Protein AF-A0A9C8WE68-F1 (afdb_monomer)

Secondary structure (DSSP, 8-state):
--HHHHHHHHHHHHHHHHHHHHHHHHHHTTSHHHHHHHHHHHTTSTTHHHHHHHHHHHHHHHHHHHHHHTT--HHHHHHHHHHT---HHHHHHHHHHHHHHHTT--HHHHHHTTS-S-HHHHHHHHHHHHHT-HHHHHHHHHHHHHHHHHHHHHHHHHTHHHHHHHHHHHHHHHHHHHHHHHHHHHHHHT-

Solvent-accessible surface area (backbone atoms only — not comparable to full-atom values): 9839 Å² total; per-residue (Å²): 138,55,74,66,57,52,48,72,71,40,42,65,54,50,53,50,50,50,52,49,50,50,49,49,52,57,56,46,49,70,39,73,67,54,34,45,52,50,47,52,50,44,57,71,38,86,67,55,12,58,47,54,35,27,53,36,46,18,51,26,26,41,49,30,16,55,32,43,68,70,67,41,56,67,63,58,24,39,56,57,22,25,71,72,30,80,47,55,63,60,22,51,36,36,52,51,19,34,54,40,35,76,74,68,45,56,67,34,63,35,44,54,74,63,70,60,63,56,69,68,46,40,51,29,40,41,52,7,61,77,69,74,41,41,38,66,24,20,44,51,30,14,55,50,25,48,53,52,38,51,52,51,51,51,52,56,57,57,55,47,55,63,49,52,54,52,50,51,51,52,52,52,50,52,52,52,49,66,58,48,53,62,53,56,56,53,60,62,72,74,111

Structure (mmCIF, N/CA/C/O backbone):
data_AF-A0A9C8WE68-F1
#
_entry.id   AF-A0A9C8WE68-F1
#
loop_
_atom_site.group_PDB
_atom_site.id
_atom_site.type_symbol
_atom_site.label_atom_id
_atom_site.label_alt_id
_atom_site.label_comp_id
_atom_site.label_asym_id
_atom_site.label_entity_id
_atom_site.label_seq_id
_atom_site.pdbx_PDB_ins_code
_atom_site.Cartn_x
_atom_site.Cartn_y
_atom_site.Cartn_z
_atom_site.occupancy
_atom_site.B_iso_or_equiv
_atom_site.auth_seq_id
_atom_site.auth_comp_id
_atom_site.auth_asym_id
_atom_site.auth_atom_id
_atom_site.pdbx_PDB_model_num
ATOM 1 N N . ILE A 1 1 ? 17.482 -8.068 -45.730 1.00 49.47 1 ILE A N 1
ATOM 2 C CA . ILE A 1 1 ? 16.265 -7.322 -45.329 1.00 49.47 1 ILE A CA 1
ATOM 3 C C . ILE A 1 1 ? 16.535 -6.810 -43.926 1.00 49.47 1 ILE A C 1
ATOM 5 O O . ILE A 1 1 ? 16.599 -7.607 -42.998 1.00 49.47 1 ILE A O 1
ATOM 9 N N . GLY A 1 2 ? 16.933 -5.544 -43.822 1.00 59.59 2 GLY A N 1
ATOM 10 C CA . GLY A 1 2 ? 17.567 -5.007 -42.618 1.00 59.59 2 GLY A CA 1
ATOM 11 C C . GLY A 1 2 ? 16.555 -4.434 -41.631 1.00 59.59 2 GLY A C 1
ATOM 12 O O . GLY A 1 2 ? 15.450 -4.055 -42.006 1.00 59.59 2 GLY A O 1
ATOM 13 N N . LEU A 1 3 ? 16.969 -4.281 -40.371 1.00 57.56 3 LEU A N 1
ATOM 14 C CA . LEU A 1 3 ? 16.205 -3.575 -39.332 1.00 57.56 3 LEU A CA 1
ATOM 15 C C . LEU A 1 3 ? 15.768 -2.157 -39.776 1.00 57.56 3 LEU A C 1
ATOM 17 O O . LEU A 1 3 ? 14.753 -1.648 -39.309 1.00 57.56 3 LEU A O 1
ATOM 21 N N . SER A 1 4 ? 16.518 -1.536 -40.700 1.00 59.22 4 SER A N 1
ATOM 22 C CA . SER A 1 4 ? 16.199 -0.229 -41.298 1.00 59.22 4 SER A CA 1
ATOM 23 C C . SER A 1 4 ? 14.885 -0.213 -42.079 1.00 59.22 4 SER A C 1
ATOM 25 O O . SER A 1 4 ? 14.154 0.771 -41.979 1.00 59.22 4 SER A O 1
ATOM 27 N N . ASP A 1 5 ? 14.557 -1.286 -42.803 1.00 63.97 5 ASP A N 1
ATOM 28 C CA . ASP A 1 5 ? 13.316 -1.358 -43.584 1.00 63.97 5 ASP A CA 1
ATOM 29 C C . ASP A 1 5 ? 12.117 -1.539 -42.644 1.00 63.97 5 ASP A C 1
ATOM 31 O O . ASP A 1 5 ? 11.110 -0.847 -42.763 1.00 63.97 5 ASP A O 1
ATOM 35 N N . VAL A 1 6 ? 12.279 -2.360 -41.597 1.00 62.09 6 VAL A N 1
ATOM 36 C CA . VAL A 1 6 ? 11.253 -2.577 -40.562 1.00 62.09 6 VAL A CA 1
ATOM 37 C C . VAL A 1 6 ? 10.946 -1.289 -39.789 1.00 62.09 6 VAL A C 1
ATOM 39 O O . VAL A 1 6 ? 9.785 -0.985 -39.532 1.00 62.09 6 VAL A O 1
ATOM 42 N N . ILE A 1 7 ? 11.961 -0.494 -39.438 1.00 66.44 7 ILE A N 1
ATOM 43 C CA . ILE A 1 7 ? 11.763 0.765 -38.701 1.00 66.44 7 ILE A CA 1
ATOM 44 C C . ILE A 1 7 ? 11.153 1.852 -39.598 1.00 66.44 7 ILE A C 1
ATOM 46 O O . ILE A 1 7 ? 10.273 2.582 -39.140 1.00 66.44 7 ILE A O 1
ATOM 50 N N . ARG A 1 8 ? 11.568 1.959 -40.870 1.00 67.44 8 ARG A N 1
ATOM 51 C CA . ARG A 1 8 ? 10.987 2.935 -41.810 1.00 67.44 8 ARG A CA 1
ATOM 52 C C . ARG A 1 8 ? 9.548 2.605 -42.200 1.00 67.44 8 ARG A C 1
ATOM 54 O O . ARG A 1 8 ? 8.755 3.529 -42.343 1.00 67.44 8 ARG A O 1
ATOM 61 N N . GLU A 1 9 ? 9.213 1.327 -42.355 1.00 67.12 9 GLU A N 1
ATOM 62 C CA . GLU A 1 9 ? 7.909 0.894 -42.869 1.00 67.12 9 GLU A CA 1
ATOM 63 C C . GLU A 1 9 ? 6.899 0.580 -41.748 1.00 67.12 9 GLU A C 1
ATOM 65 O O . GLU A 1 9 ? 5.727 0.939 -41.851 1.00 67.12 9 GLU A O 1
ATOM 70 N N . TYR A 1 10 ? 7.345 0.014 -40.618 1.00 75.44 10 TYR A N 1
ATOM 71 C CA . TYR A 1 10 ? 6.478 -0.369 -39.491 1.00 75.44 10 TYR A CA 1
ATOM 72 C C . TYR A 1 10 ? 6.621 0.521 -38.248 1.00 75.44 10 TYR A C 1
ATOM 74 O O . TYR A 1 10 ? 5.849 0.358 -37.303 1.00 75.44 10 TYR A O 1
ATOM 82 N N . GLY A 1 11 ? 7.543 1.491 -38.221 1.00 76.19 11 GLY A N 1
ATOM 83 C CA . GLY A 1 11 ? 7.727 2.386 -37.069 1.00 76.19 11 GLY A CA 1
ATOM 84 C C . GLY A 1 11 ? 6.473 3.203 -36.733 1.00 76.19 11 GLY A C 1
ATOM 85 O O . GLY A 1 11 ? 6.042 3.245 -35.580 1.00 76.19 11 GLY A O 1
ATOM 86 N N . LEU A 1 12 ? 5.824 3.779 -37.752 1.00 80.94 12 LEU A N 1
ATOM 87 C CA . LEU A 1 12 ? 4.538 4.471 -37.596 1.00 80.94 12 LEU A CA 1
ATOM 88 C C . LEU A 1 12 ? 3.423 3.514 -37.153 1.00 80.94 12 LEU A C 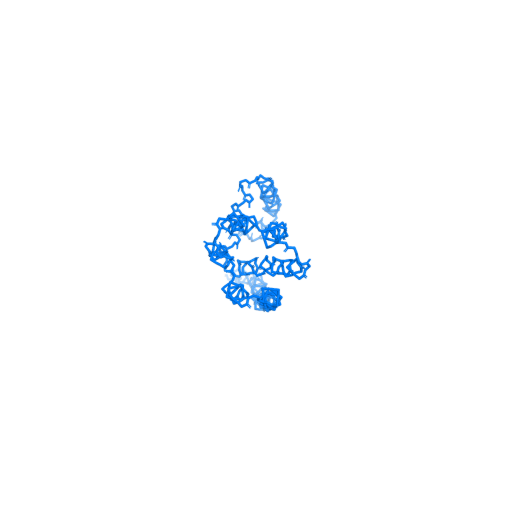1
ATOM 90 O O . LEU A 1 12 ? 2.631 3.864 -36.281 1.00 80.94 12 LEU A O 1
ATOM 94 N N . ILE A 1 13 ? 3.392 2.294 -37.697 1.00 84.44 13 ILE A N 1
ATOM 95 C CA . ILE A 1 13 ? 2.413 1.266 -37.323 1.00 84.44 13 ILE A CA 1
ATOM 96 C C . ILE A 1 13 ? 2.571 0.887 -35.848 1.00 84.44 13 ILE A C 1
ATOM 98 O O . ILE A 1 13 ? 1.571 0.785 -35.145 1.00 84.44 13 ILE A O 1
ATOM 102 N N . PHE A 1 14 ? 3.802 0.738 -35.352 1.00 84.81 14 PHE A N 1
ATOM 103 C CA . PHE A 1 14 ? 4.072 0.405 -33.954 1.00 84.81 14 PHE A CA 1
ATOM 104 C 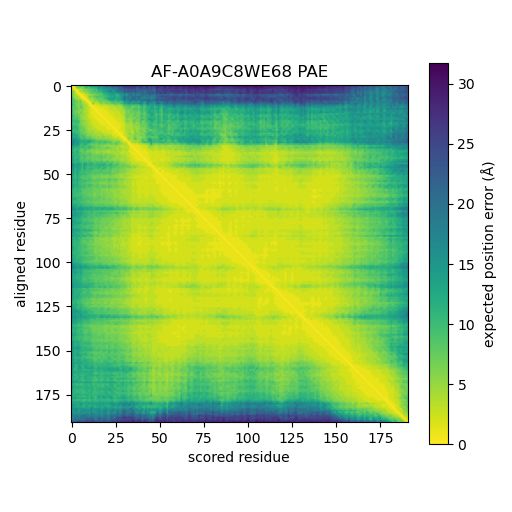C . PHE A 1 14 ? 3.628 1.522 -33.000 1.00 84.81 14 PHE A C 1
ATOM 106 O O . PHE A 1 14 ? 2.995 1.242 -31.984 1.00 84.81 14 PHE A O 1
ATOM 113 N N . ILE A 1 15 ? 3.887 2.789 -33.346 1.00 86.44 15 ILE A N 1
ATOM 114 C CA . ILE A 1 15 ? 3.417 3.946 -32.564 1.00 86.44 15 ILE A CA 1
ATOM 115 C C . ILE A 1 15 ? 1.886 4.003 -32.549 1.00 86.44 15 ILE A C 1
ATOM 117 O O . ILE A 1 15 ? 1.294 4.200 -31.488 1.00 86.44 15 ILE A O 1
ATOM 121 N N . VAL A 1 16 ? 1.232 3.793 -33.696 1.00 88.75 16 VAL A N 1
ATOM 122 C CA . VAL A 1 16 ? -0.236 3.773 -33.793 1.00 88.75 16 VAL A CA 1
ATOM 123 C C . VAL A 1 16 ? -0.822 2.605 -32.999 1.00 88.75 16 VAL A C 1
ATOM 125 O O . VAL A 1 16 ? -1.778 2.808 -32.256 1.00 88.75 16 VAL A O 1
ATOM 128 N N . LEU A 1 17 ? -0.234 1.408 -33.080 1.00 90.44 17 LEU A N 1
ATOM 129 C CA . LEU A 1 17 ? -0.636 0.245 -32.282 1.00 90.44 17 LEU A CA 1
ATOM 130 C C . LEU A 1 17 ? -0.473 0.499 -30.787 1.00 90.44 17 LEU A C 1
ATOM 132 O O . LEU A 1 17 ? -1.373 0.171 -30.020 1.00 90.44 17 LEU A O 1
ATOM 136 N N . LEU A 1 18 ? 0.639 1.105 -30.370 1.00 89.88 18 LEU A N 1
ATOM 137 C CA . LEU A 1 18 ? 0.883 1.453 -28.975 1.00 89.88 18 LEU A CA 1
ATOM 138 C C . LEU A 1 18 ? -0.136 2.487 -28.486 1.00 89.88 18 LEU A C 1
ATOM 140 O O . LEU A 1 18 ? -0.750 2.291 -27.440 1.00 89.88 18 LEU A O 1
ATOM 144 N N . ALA A 1 19 ? -0.371 3.551 -29.255 1.00 89.69 19 ALA A N 1
ATOM 145 C CA . ALA A 1 19 ? -1.368 4.567 -28.933 1.00 89.69 19 ALA A CA 1
ATOM 146 C C . ALA A 1 19 ? -2.783 3.969 -28.865 1.00 89.69 19 ALA A C 1
ATOM 148 O O . ALA A 1 19 ? -3.538 4.266 -27.940 1.00 89.69 19 ALA A O 1
ATOM 149 N N . PHE A 1 20 ? -3.126 3.077 -29.796 1.00 92.94 20 PHE A N 1
ATOM 150 C CA . PHE A 1 20 ? -4.408 2.379 -29.823 1.00 92.94 20 PHE A CA 1
ATOM 151 C C . PHE A 1 20 ? -4.558 1.410 -28.645 1.00 92.94 20 PHE A C 1
ATOM 153 O O . PHE A 1 20 ? -5.604 1.384 -28.000 1.00 92.94 20 PHE A O 1
A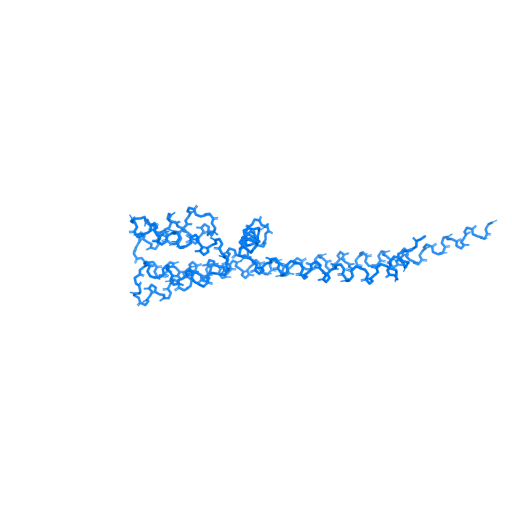TOM 160 N N . ALA A 1 21 ? -3.503 0.673 -28.293 1.00 88.94 21 ALA A N 1
ATOM 161 C CA . ALA A 1 21 ? -3.473 -0.191 -27.120 1.00 88.94 21 ALA A CA 1
ATOM 162 C C . ALA A 1 21 ? -3.643 0.620 -25.827 1.00 88.94 21 ALA A C 1
ATOM 164 O O . ALA A 1 21 ? -4.478 0.272 -24.995 1.00 88.94 21 ALA A O 1
ATOM 165 N N . VAL A 1 22 ? -2.930 1.742 -25.679 1.00 89.00 22 VAL A N 1
ATOM 166 C CA . VAL A 1 22 ? -3.086 2.662 -24.540 1.00 89.00 22 VAL A CA 1
ATOM 167 C C . VAL A 1 22 ? -4.505 3.228 -24.493 1.00 89.00 22 VAL A C 1
ATOM 169 O O . VAL A 1 22 ? -5.119 3.257 -23.425 1.00 89.00 22 VAL A O 1
ATOM 172 N N . PHE A 1 23 ? -5.075 3.626 -25.630 1.00 91.62 23 PHE A N 1
ATOM 173 C CA . PHE A 1 23 ? -6.452 4.110 -25.706 1.00 91.62 23 PHE A CA 1
ATOM 174 C C . PHE A 1 23 ? -7.464 3.032 -25.293 1.00 91.62 23 PHE A C 1
ATOM 176 O O . PHE A 1 23 ? -8.350 3.301 -24.484 1.00 91.62 23 PHE A O 1
ATOM 183 N N . ILE A 1 24 ? -7.313 1.794 -25.773 1.00 87.19 24 ILE A N 1
ATOM 184 C CA . ILE A 1 24 ? -8.166 0.667 -25.380 1.00 87.19 24 ILE A CA 1
ATOM 185 C C . ILE A 1 24 ? -8.033 0.388 -23.886 1.00 87.19 24 ILE A C 1
ATOM 187 O O . ILE A 1 24 ? -9.047 0.299 -23.201 1.00 87.19 24 ILE A O 1
ATOM 191 N N . VAL A 1 25 ? -6.811 0.286 -23.361 1.00 86.19 25 VAL A N 1
ATOM 192 C CA . VAL A 1 25 ? -6.567 0.009 -21.939 1.00 86.19 25 VAL A CA 1
ATOM 193 C C . VAL A 1 25 ? -7.179 1.109 -21.077 1.00 86.19 25 VAL A C 1
ATOM 195 O O . VAL A 1 25 ? -7.972 0.822 -20.185 1.00 86.19 25 VAL A O 1
ATOM 198 N N . THR A 1 26 ? -6.892 2.376 -21.374 1.00 84.62 26 THR A N 1
ATOM 199 C CA . THR A 1 26 ? -7.441 3.509 -20.614 1.00 84.62 26 THR A CA 1
ATOM 200 C C . THR A 1 26 ? -8.963 3.603 -20.732 1.00 84.62 26 THR A C 1
ATOM 202 O O . THR A 1 26 ? -9.629 3.899 -19.743 1.00 84.62 26 THR A O 1
ATOM 205 N N . SER A 1 27 ? -9.542 3.302 -21.896 1.00 85.19 27 SER A N 1
ATOM 206 C CA . SER A 1 27 ? -10.993 3.290 -22.108 1.00 85.19 27 SER A CA 1
ATOM 207 C C . SER A 1 27 ? -11.679 2.123 -21.383 1.00 85.19 27 SER A C 1
ATOM 209 O O . SER A 1 27 ? -12.713 2.308 -20.741 1.00 85.19 27 SER A O 1
ATOM 211 N N . LEU A 1 28 ? -11.079 0.930 -21.394 1.00 83.38 28 LEU A N 1
ATOM 212 C CA . LEU A 1 28 ? -11.579 -0.237 -20.664 1.00 83.38 28 LEU A CA 1
ATOM 213 C C . LEU A 1 28 ? -11.493 -0.038 -19.148 1.00 83.38 28 LEU A C 1
ATOM 215 O O . LEU A 1 28 ? -12.437 -0.392 -18.444 1.00 83.38 28 LEU A O 1
ATOM 219 N N . LEU A 1 29 ? -10.426 0.588 -18.644 1.00 83.88 29 LEU A N 1
ATOM 220 C CA . LEU A 1 29 ? -10.247 0.887 -17.218 1.00 83.88 29 LEU A CA 1
ATOM 221 C C . LEU A 1 29 ? -11.219 1.952 -16.678 1.00 83.88 29 LEU A C 1
ATOM 223 O O . LEU A 1 29 ? -11.358 2.079 -15.461 1.00 83.88 29 LEU A O 1
ATOM 227 N N . LYS A 1 30 ? -11.937 2.685 -17.543 1.00 84.19 30 LYS A N 1
ATOM 228 C CA . LYS A 1 30 ? -13.056 3.549 -17.118 1.00 84.19 30 LYS A CA 1
ATOM 229 C C . LYS A 1 30 ? -14.288 2.742 -16.700 1.00 84.19 30 LYS A C 1
ATOM 231 O O . LYS A 1 30 ? -15.104 3.241 -15.930 1.00 84.19 30 LYS A O 1
ATOM 236 N N . LYS A 1 31 ? -14.437 1.501 -17.181 1.00 86.19 31 LYS A N 1
ATOM 237 C CA . LYS A 1 31 ? -15.550 0.620 -16.805 1.00 86.19 31 LYS A CA 1
ATOM 238 C C . LYS A 1 31 ? -15.273 -0.024 -15.432 1.00 86.19 31 LYS A C 1
ATOM 240 O O . LYS A 1 31 ? -14.146 -0.458 -15.186 1.00 86.19 31 LYS A O 1
ATOM 245 N N . PRO A 1 32 ? -16.281 -0.153 -14.548 1.00 77.62 32 PRO A N 1
ATOM 246 C CA . PRO A 1 32 ? -16.079 -0.623 -13.172 1.00 77.62 32 PRO A CA 1
ATOM 247 C C . PRO A 1 32 ? -15.533 -2.060 -13.083 1.00 77.62 32 PRO A C 1
ATOM 249 O O . PRO A 1 32 ? -14.640 -2.321 -12.279 1.00 77.62 32 PRO A O 1
ATOM 252 N N . GLY A 1 33 ? -15.987 -2.974 -13.951 1.00 85.00 33 GLY A N 1
ATOM 253 C CA . GLY A 1 33 ? -15.534 -4.374 -13.962 1.00 85.00 33 GLY A CA 1
ATOM 254 C C . GLY A 1 33 ? -14.041 -4.549 -14.297 1.00 85.00 33 GLY A C 1
ATOM 255 O O . GLY A 1 33 ? -13.292 -5.061 -13.461 1.00 85.00 33 GLY A O 1
ATOM 256 N N . PRO A 1 34 ? -13.568 -4.098 -15.479 1.00 83.56 34 PRO A N 1
ATOM 257 C CA . PRO A 1 34 ? -12.154 -4.187 -15.856 1.00 83.56 34 PRO A CA 1
ATOM 258 C C . PRO A 1 34 ? -11.223 -3.477 -14.870 1.00 83.56 34 PRO A C 1
ATOM 260 O O . PRO A 1 34 ? -10.136 -3.973 -14.577 1.00 83.56 34 PRO A O 1
ATOM 263 N N . ARG A 1 35 ? -11.666 -2.351 -14.296 1.00 86.62 35 ARG A N 1
ATOM 264 C CA . ARG A 1 35 ? -10.909 -1.630 -13.271 1.00 86.62 35 ARG A CA 1
ATOM 265 C C . ARG A 1 35 ? -10.669 -2.487 -12.026 1.00 86.62 35 ARG A C 1
ATOM 267 O O . ARG A 1 35 ? -9.543 -2.549 -11.539 1.00 86.62 35 ARG A O 1
ATOM 274 N N . GLN A 1 36 ? -11.684 -3.191 -11.528 1.00 88.69 36 GLN A N 1
ATOM 275 C CA . GLN A 1 36 ? -11.531 -4.059 -10.357 1.00 88.69 36 GLN A CA 1
ATOM 276 C C . GLN A 1 36 ? -10.592 -5.242 -10.636 1.00 88.69 36 GLN A C 1
ATOM 278 O O . GLN A 1 36 ? -9.757 -5.580 -9.794 1.00 88.69 36 GLN A O 1
ATOM 283 N N . GLN A 1 37 ? -10.675 -5.838 -11.830 1.00 88.62 37 GLN A N 1
ATOM 284 C CA . GLN A 1 37 ? -9.775 -6.921 -12.238 1.00 88.62 37 GLN A CA 1
ATOM 285 C C . GLN A 1 37 ? -8.324 -6.449 -12.363 1.00 88.62 37 GLN A C 1
ATOM 287 O O . GLN A 1 37 ? -7.428 -7.131 -11.873 1.00 88.62 37 GLN A O 1
ATOM 292 N N . TYR A 1 38 ? -8.095 -5.265 -12.938 1.00 88.38 38 TYR A N 1
ATOM 293 C CA . TYR A 1 38 ? -6.770 -4.649 -13.002 1.00 88.38 38 TYR A CA 1
ATOM 294 C C . TYR A 1 38 ? -6.182 -4.435 -11.603 1.00 88.38 38 TYR A C 1
ATOM 296 O O . TYR A 1 38 ? -5.073 -4.880 -11.319 1.00 88.38 38 TYR A O 1
ATOM 304 N N . HIS A 1 39 ? -6.956 -3.852 -10.685 1.00 92.31 39 HIS A N 1
ATOM 305 C CA . HIS A 1 39 ? -6.511 -3.659 -9.304 1.00 92.31 39 HIS A CA 1
ATOM 306 C C . HIS A 1 39 ? -6.219 -4.986 -8.585 1.00 92.31 39 HIS A C 1
ATOM 308 O O . HIS A 1 39 ? -5.295 -5.048 -7.775 1.00 92.31 39 HIS A O 1
ATOM 314 N N . ARG A 1 40 ? -6.971 -6.052 -8.886 1.00 92.38 40 ARG A N 1
ATOM 315 C CA . ARG A 1 40 ? -6.716 -7.400 -8.357 1.00 92.38 40 ARG A CA 1
ATOM 316 C C . ARG A 1 40 ? -5.466 -8.032 -8.968 1.00 92.38 40 ARG A C 1
ATOM 318 O O . ARG A 1 40 ? -4.748 -8.739 -8.267 1.00 92.38 40 ARG A O 1
ATOM 325 N N . LEU A 1 41 ? -5.202 -7.788 -10.250 1.00 91.56 41 LEU A N 1
ATOM 326 C CA . LEU A 1 41 ? -4.000 -8.257 -10.936 1.00 91.56 41 LEU A CA 1
ATOM 327 C C . LEU A 1 41 ? -2.744 -7.604 -10.352 1.00 91.56 41 LEU A C 1
ATOM 329 O O . LEU A 1 41 ? -1.783 -8.312 -10.070 1.00 91.56 41 LEU A O 1
ATOM 333 N N . LEU A 1 42 ? -2.781 -6.293 -10.085 1.00 92.69 42 LEU A N 1
ATOM 334 C CA . LEU A 1 42 ? -1.667 -5.572 -9.456 1.00 92.69 42 LEU A CA 1
ATOM 335 C C . LEU A 1 42 ? -1.229 -6.211 -8.130 1.00 92.69 42 LEU A C 1
ATOM 337 O O . LEU A 1 42 ? -0.037 -6.319 -7.871 1.00 92.69 42 LEU A O 1
ATOM 341 N N . LEU A 1 43 ? -2.175 -6.701 -7.322 1.00 92.44 43 LEU A N 1
ATOM 342 C CA . LEU A 1 43 ? -1.880 -7.363 -6.044 1.00 92.44 43 LEU A CA 1
ATOM 343 C C . LEU A 1 43 ? -1.175 -8.725 -6.198 1.00 92.44 43 LEU A C 1
ATOM 345 O O . LEU A 1 43 ? -0.574 -9.206 -5.236 1.00 92.44 43 LEU A O 1
ATOM 349 N N . LYS A 1 44 ? -1.247 -9.359 -7.376 1.00 92.00 44 LYS A N 1
ATOM 350 C CA . LYS A 1 44 ? -0.634 -10.671 -7.649 1.00 92.00 44 LYS A CA 1
ATOM 351 C C . LYS A 1 44 ? 0.792 -10.583 -8.192 1.00 92.00 44 LYS A C 1
ATOM 353 O O . LYS A 1 44 ? 1.488 -11.593 -8.197 1.00 92.00 44 LYS A O 1
ATOM 358 N N . LEU A 1 45 ? 1.218 -9.418 -8.673 1.00 90.25 45 LEU A N 1
ATOM 359 C CA . LEU A 1 45 ? 2.539 -9.260 -9.271 1.00 90.25 45 LEU A CA 1
ATOM 360 C C . LEU A 1 45 ? 3.631 -9.238 -8.184 1.00 90.25 45 LEU A C 1
ATOM 362 O O . LEU A 1 45 ? 3.476 -8.510 -7.196 1.00 90.25 45 LEU A O 1
ATOM 366 N N . PRO A 1 46 ? 4.739 -9.989 -8.348 1.00 78.56 46 PRO A N 1
ATOM 367 C CA . PRO A 1 46 ? 5.894 -9.867 -7.464 1.00 78.56 46 PRO A CA 1
ATOM 368 C C . PRO A 1 46 ? 6.469 -8.447 -7.616 1.00 78.56 46 PRO A C 1
ATOM 370 O O . PRO A 1 46 ? 6.507 -7.919 -8.723 1.00 78.56 46 PRO A O 1
ATOM 373 N N . LEU A 1 47 ? 6.862 -7.798 -6.517 1.00 82.25 47 LEU A N 1
ATOM 374 C CA . LEU A 1 47 ? 7.267 -6.378 -6.415 1.00 82.25 47 LEU A CA 1
ATOM 375 C C . LEU A 1 47 ? 6.126 -5.349 -6.471 1.00 82.25 47 LEU A C 1
ATOM 377 O O . LEU A 1 47 ? 5.956 -4.573 -5.532 1.00 82.25 47 LEU A O 1
ATOM 381 N N . ILE A 1 48 ? 5.311 -5.328 -7.529 1.00 87.88 48 ILE A N 1
ATOM 382 C CA . ILE A 1 48 ? 4.228 -4.326 -7.627 1.00 87.88 48 ILE A CA 1
ATOM 383 C C . ILE A 1 48 ? 3.160 -4.590 -6.560 1.00 87.88 48 ILE A C 1
ATOM 385 O O . ILE A 1 48 ? 2.661 -3.659 -5.932 1.00 87.88 48 ILE A O 1
ATOM 389 N N . GLY A 1 49 ? 2.843 -5.859 -6.300 1.00 89.88 49 GLY A N 1
ATOM 390 C CA . GLY A 1 49 ? 1.858 -6.240 -5.296 1.00 89.88 49 GLY A CA 1
ATOM 391 C C . GLY A 1 49 ? 2.277 -5.863 -3.877 1.00 89.88 49 GLY A C 1
ATOM 392 O O . GLY A 1 49 ? 1.440 -5.372 -3.123 1.00 89.88 49 GLY A O 1
ATOM 393 N N . SER A 1 50 ? 3.552 -6.042 -3.508 1.00 88.56 50 SER A N 1
ATOM 394 C CA . SER A 1 50 ? 4.056 -5.619 -2.192 1.00 88.56 50 SER A CA 1
ATOM 395 C C . SER A 1 50 ? 4.034 -4.100 -2.049 1.00 88.56 50 SER A C 1
ATOM 397 O O . SER A 1 50 ? 3.561 -3.611 -1.028 1.00 88.56 50 SER A O 1
ATOM 399 N N . LEU A 1 51 ? 4.420 -3.356 -3.091 1.00 89.88 51 LEU A N 1
ATOM 400 C CA . LEU A 1 51 ? 4.363 -1.893 -3.090 1.00 89.88 51 LEU A CA 1
ATOM 401 C C . LEU A 1 51 ? 2.923 -1.373 -2.945 1.00 89.88 51 LEU A C 1
ATOM 403 O O . LEU A 1 51 ? 2.647 -0.512 -2.112 1.00 89.88 51 LEU A O 1
ATOM 407 N N . VAL A 1 52 ? 1.982 -1.928 -3.717 1.00 93.88 52 VAL A N 1
ATOM 408 C CA . VAL A 1 52 ? 0.562 -1.545 -3.656 1.00 93.88 52 VAL A CA 1
ATOM 409 C C . VAL A 1 52 ? -0.033 -1.877 -2.288 1.00 93.88 52 VAL A C 1
ATOM 411 O O . VAL A 1 52 ? -0.742 -1.037 -1.727 1.00 93.88 52 VAL A O 1
ATOM 414 N N . ARG A 1 53 ? 0.258 -3.062 -1.732 1.00 94.06 53 ARG A N 1
ATOM 415 C CA . ARG A 1 53 ? -0.189 -3.446 -0.384 1.00 94.06 53 ARG A CA 1
ATOM 416 C C . ARG A 1 53 ? 0.395 -2.526 0.682 1.00 94.06 53 ARG A C 1
ATOM 418 O O . ARG A 1 53 ? -0.368 -2.028 1.503 1.00 94.06 53 ARG A O 1
ATOM 425 N N . GLY A 1 54 ? 1.702 -2.268 0.648 1.00 92.75 54 GLY A N 1
ATOM 426 C CA . GLY A 1 54 ? 2.396 -1.400 1.601 1.00 92.75 54 GLY A CA 1
ATOM 427 C C . GLY A 1 54 ? 1.837 0.020 1.597 1.00 92.75 54 GLY A C 1
ATOM 428 O O . GLY A 1 54 ? 1.406 0.506 2.638 1.00 92.75 54 GLY A O 1
ATOM 429 N N . PHE A 1 55 ? 1.716 0.635 0.417 1.00 93.94 55 PHE A N 1
ATOM 430 C CA . PHE A 1 55 ? 1.176 1.989 0.262 1.00 93.94 55 PHE A CA 1
ATOM 431 C C . PHE A 1 55 ? -0.260 2.126 0.788 1.00 93.94 55 PHE A 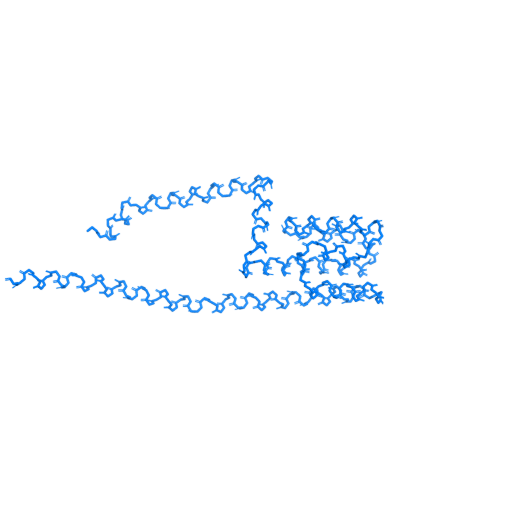C 1
ATOM 433 O O . PHE A 1 55 ? -0.578 3.057 1.527 1.00 93.94 55 PHE A O 1
ATOM 440 N N . ASN A 1 56 ? -1.147 1.197 0.413 1.00 96.50 56 ASN A N 1
ATOM 441 C CA . ASN A 1 56 ? -2.543 1.249 0.851 1.00 96.50 56 ASN A CA 1
ATOM 442 C C . ASN A 1 56 ? -2.683 0.938 2.347 1.00 96.50 56 ASN A C 1
ATOM 444 O O . ASN A 1 56 ? -3.492 1.576 3.014 1.00 96.50 56 ASN A O 1
ATOM 448 N N . SER A 1 57 ? -1.886 0.005 2.875 1.00 95.50 57 SER A N 1
ATOM 449 C CA . SER A 1 57 ? -1.906 -0.355 4.299 1.00 95.50 57 SER A CA 1
ATOM 450 C C . SER A 1 57 ? -1.346 0.761 5.177 1.00 95.50 57 SER A C 1
ATOM 452 O O . SER A 1 57 ? -1.934 1.045 6.212 1.00 95.50 57 SER A O 1
ATOM 454 N N . SER A 1 58 ? -0.276 1.438 4.744 1.00 95.12 58 SER A N 1
ATOM 455 C CA . SER A 1 58 ? 0.273 2.629 5.410 1.00 95.12 58 SER A CA 1
ATOM 456 C C . SER A 1 58 ? -0.778 3.737 5.507 1.00 95.12 58 SER A C 1
ATOM 458 O O . SER A 1 58 ? -1.083 4.193 6.607 1.00 95.12 58 SER A O 1
ATOM 460 N N . ARG A 1 59 ? -1.408 4.117 4.384 1.00 95.06 59 ARG A N 1
ATOM 461 C CA . ARG A 1 59 ? -2.457 5.151 4.379 1.00 95.06 59 ARG A CA 1
ATOM 462 C C . ARG A 1 59 ? -3.637 4.786 5.266 1.00 95.06 59 ARG A C 1
ATOM 464 O O . ARG A 1 59 ? -4.090 5.617 6.044 1.00 95.06 59 ARG A O 1
ATOM 471 N N . PHE A 1 60 ? -4.109 3.547 5.153 1.00 97.31 60 PHE A N 1
ATOM 472 C CA . PHE A 1 60 ? -5.177 3.030 5.998 1.00 97.31 60 PHE A CA 1
ATOM 473 C C . PHE A 1 60 ? -4.806 3.117 7.484 1.00 97.31 60 PHE A C 1
ATOM 475 O O . PHE A 1 60 ? -5.548 3.723 8.249 1.00 97.31 60 PHE A O 1
ATOM 482 N N . ALA A 1 61 ? -3.653 2.571 7.883 1.00 96.06 61 ALA A N 1
ATOM 483 C CA . ALA A 1 61 ? -3.211 2.549 9.275 1.00 96.06 61 ALA A CA 1
ATOM 484 C C . ALA A 1 61 ? -2.997 3.963 9.830 1.00 96.06 61 ALA A C 1
ATOM 486 O O . ALA A 1 61 ? -3.423 4.248 10.945 1.00 96.06 61 ALA A O 1
ATOM 487 N N . ARG A 1 62 ? -2.416 4.872 9.034 1.00 96.44 62 ARG A N 1
ATOM 488 C CA . ARG A 1 62 ? -2.198 6.273 9.415 1.00 96.44 62 ARG A CA 1
ATOM 489 C C . ARG A 1 62 ? -3.519 6.996 9.648 1.00 96.44 62 ARG A C 1
ATOM 491 O O . ARG A 1 62 ? -3.708 7.602 10.698 1.00 96.44 62 ARG A O 1
ATOM 498 N N . THR A 1 63 ? -4.445 6.926 8.690 1.00 97.00 63 THR A N 1
ATOM 499 C CA . THR A 1 63 ? -5.766 7.552 8.833 1.00 97.00 63 THR A CA 1
ATOM 500 C C . THR A 1 63 ? -6.532 6.945 10.003 1.00 97.00 63 THR A C 1
ATOM 502 O O . THR A 1 63 ? -7.121 7.682 10.791 1.00 97.00 63 THR A O 1
ATOM 505 N N . PHE A 1 64 ? -6.473 5.626 10.172 1.00 96.75 64 PHE A N 1
ATOM 506 C CA . PHE A 1 64 ? -7.182 4.960 11.254 1.00 96.75 64 PHE A CA 1
ATOM 507 C C . PHE A 1 64 ? -6.595 5.299 12.630 1.00 96.75 64 PHE A C 1
ATOM 509 O O . PHE A 1 64 ? -7.359 5.527 13.565 1.00 96.75 64 PHE A O 1
ATOM 516 N N . SER A 1 65 ? -5.268 5.416 12.743 1.00 96.44 65 SER A N 1
ATOM 517 C CA . SER A 1 65 ? -4.577 5.888 13.951 1.00 96.44 65 SER A CA 1
ATOM 518 C C . SER A 1 65 ? -5.052 7.288 14.343 1.00 96.44 65 SER A C 1
ATOM 520 O O . SER A 1 65 ? -5.536 7.467 15.456 1.00 96.44 65 SER A O 1
ATOM 522 N N . ILE A 1 66 ? -5.042 8.246 13.406 1.00 96.00 66 ILE A N 1
ATOM 523 C CA . ILE A 1 66 ? -5.478 9.635 13.649 1.00 96.00 66 ILE A CA 1
ATOM 524 C C . ILE A 1 66 ? -6.937 9.693 14.123 1.00 96.00 66 ILE A C 1
ATOM 526 O O . ILE A 1 66 ? -7.269 10.424 15.057 1.00 96.00 66 ILE A O 1
ATOM 530 N N . LEU A 1 67 ? -7.824 8.928 13.484 1.00 96.69 67 LEU A N 1
ATOM 531 C CA . LEU A 1 67 ? -9.239 8.889 13.857 1.00 96.69 67 LEU A CA 1
ATOM 532 C C . LEU A 1 67 ? -9.437 8.253 15.236 1.00 96.69 67 LEU A C 1
ATOM 534 O O . LEU A 1 67 ? -10.203 8.777 16.043 1.00 96.69 67 LEU A O 1
ATOM 538 N N . THR A 1 68 ? -8.715 7.170 15.523 1.00 94.50 68 THR A N 1
ATOM 539 C CA . THR A 1 68 ? -8.764 6.489 16.824 1.00 94.50 68 THR A CA 1
ATOM 540 C C . THR A 1 68 ? -8.242 7.401 17.938 1.00 94.50 68 THR A C 1
ATOM 542 O O . THR A 1 68 ? -8.907 7.527 18.963 1.00 94.50 68 THR A O 1
ATOM 545 N N . ALA A 1 69 ? -7.136 8.117 17.704 1.00 94.00 69 ALA A N 1
ATOM 546 C CA . ALA A 1 69 ? -6.588 9.137 18.609 1.00 94.00 69 ALA A CA 1
ATOM 547 C C . ALA A 1 69 ? -7.582 10.273 18.888 1.00 94.00 69 ALA A C 1
ATOM 549 O O . ALA A 1 69 ? -7.673 10.804 19.991 1.00 94.00 69 ALA A O 1
ATOM 550 N N . SER A 1 70 ? -8.379 10.625 17.878 1.00 95.69 70 SER A N 1
ATOM 551 C CA . SER A 1 70 ? -9.417 11.656 17.978 1.00 95.69 70 SER A CA 1
ATOM 552 C C . SER A 1 70 ? -10.699 11.162 18.668 1.00 95.69 70 SER A C 1
ATOM 554 O O . SER A 1 70 ? -11.693 11.886 18.701 1.00 95.69 70 SER A O 1
ATOM 556 N N . GLY A 1 71 ? -10.717 9.927 19.184 1.00 93.50 71 GLY A N 1
ATOM 557 C CA . GLY A 1 71 ? -11.879 9.331 19.845 1.00 93.50 71 GLY A CA 1
ATOM 558 C C . GLY A 1 71 ? -13.018 8.953 18.894 1.00 93.50 71 GLY A C 1
ATOM 559 O O . GLY A 1 71 ? -14.141 8.722 19.347 1.00 93.50 71 GLY A O 1
ATOM 560 N N . VAL A 1 72 ? -12.767 8.892 17.581 1.00 96.25 72 VAL A N 1
ATOM 561 C CA . VAL A 1 72 ? -13.773 8.451 16.607 1.00 96.25 72 VAL A CA 1
ATOM 562 C C . VAL A 1 72 ? -14.095 6.976 16.867 1.00 96.25 72 VAL A C 1
ATOM 564 O O . VAL A 1 72 ? -13.171 6.167 16.988 1.00 96.25 72 VAL A O 1
ATOM 567 N N . PRO A 1 73 ? -15.383 6.583 16.922 1.00 94.94 73 PRO A N 1
ATOM 568 C CA . PRO A 1 73 ? -15.756 5.187 17.112 1.00 94.94 73 PRO A CA 1
ATOM 569 C C . PRO A 1 73 ? -15.089 4.275 16.078 1.00 94.94 73 PRO A C 1
ATOM 571 O O . PRO A 1 73 ? -15.135 4.562 14.884 1.00 94.94 73 PRO A O 1
ATOM 574 N N . VAL A 1 74 ? -14.531 3.147 16.527 1.00 92.62 74 VAL A N 1
ATOM 575 C CA . VAL A 1 74 ? -13.769 2.179 15.709 1.00 92.62 74 VAL A CA 1
ATOM 576 C C . VAL A 1 74 ? -14.460 1.836 14.388 1.00 92.62 74 VAL A C 1
ATOM 578 O O . VAL A 1 74 ? -13.827 1.857 13.335 1.00 92.62 74 VAL A O 1
ATOM 581 N N . LEU A 1 75 ? -15.767 1.561 14.427 1.00 94.50 75 LEU A N 1
ATOM 582 C CA . LEU A 1 75 ? -16.542 1.209 13.237 1.00 94.50 75 LEU A CA 1
ATOM 583 C C . LEU A 1 75 ? -16.564 2.343 12.201 1.00 94.50 75 LEU A C 1
ATOM 585 O O . LEU A 1 75 ? -16.409 2.099 11.005 1.00 94.50 75 LEU A O 1
ATOM 589 N N . GLU A 1 76 ? -16.728 3.584 12.659 1.00 95.50 76 GLU A N 1
ATOM 590 C CA . GLU A 1 76 ? -16.702 4.753 11.780 1.00 95.50 76 GLU A CA 1
ATOM 591 C C . GLU A 1 76 ? -15.273 5.052 11.314 1.00 95.50 76 GLU A C 1
ATOM 593 O O . GLU A 1 76 ? -15.054 5.343 10.141 1.00 95.50 76 GLU A O 1
ATOM 598 N N . GLY A 1 77 ? -14.283 4.859 12.189 1.00 96.25 77 GLY A N 1
ATOM 599 C CA . GLY A 1 77 ? -12.865 4.937 11.850 1.00 96.25 77 GLY A CA 1
ATOM 600 C C . GLY A 1 77 ? -12.472 3.978 10.722 1.00 96.25 77 GLY A C 1
ATOM 601 O O . GLY A 1 77 ? -11.787 4.394 9.787 1.00 96.25 77 GLY A O 1
ATOM 602 N N . LEU A 1 78 ? -12.965 2.733 10.741 1.00 95.62 78 LEU A N 1
ATOM 603 C CA . LEU A 1 78 ? -12.759 1.753 9.668 1.00 95.62 78 LEU A CA 1
ATOM 604 C C . LEU A 1 78 ? -13.391 2.210 8.346 1.00 95.62 78 LEU A C 1
ATOM 606 O O . LEU A 1 78 ? -12.741 2.144 7.302 1.00 95.62 78 LEU A O 1
ATOM 610 N N . ARG A 1 79 ? -14.630 2.721 8.384 1.00 95.69 79 ARG A N 1
ATOM 611 C CA . ARG A 1 79 ? -15.334 3.222 7.190 1.00 95.69 79 ARG A CA 1
ATOM 612 C C . ARG A 1 79 ? -14.667 4.452 6.581 1.00 95.69 79 ARG A C 1
ATOM 614 O O . ARG A 1 79 ? -14.551 4.547 5.364 1.00 95.69 79 ARG A O 1
ATOM 621 N N . ILE A 1 80 ? -14.210 5.397 7.399 1.00 96.56 80 ILE A N 1
ATOM 622 C CA . ILE A 1 80 ? -13.508 6.585 6.896 1.00 96.56 80 ILE A CA 1
ATOM 623 C C . ILE A 1 80 ? -12.143 6.173 6.335 1.00 96.56 80 ILE A C 1
ATOM 625 O O . ILE A 1 80 ? -11.776 6.583 5.232 1.00 96.56 80 ILE A O 1
ATOM 629 N N . SER A 1 81 ? -11.412 5.306 7.034 1.00 96.62 81 SER A N 1
ATOM 630 C CA . SER A 1 81 ? -10.091 4.834 6.599 1.00 96.62 81 SER A CA 1
ATOM 631 C C . SER A 1 81 ? -10.146 3.965 5.338 1.00 96.62 81 SER A C 1
ATOM 633 O O . SER A 1 81 ? -9.180 3.938 4.577 1.00 96.62 81 SER A O 1
ATOM 635 N N . SER A 1 82 ? -11.262 3.291 5.039 1.00 96.81 82 SER A N 1
ATOM 636 C CA . SER A 1 82 ? -11.414 2.581 3.760 1.00 96.81 82 SER A CA 1
ATOM 637 C C . SER A 1 82 ? -11.435 3.549 2.568 1.00 96.81 82 SER A C 1
ATOM 639 O O . SER A 1 82 ? -10.912 3.236 1.495 1.00 96.81 82 SER A O 1
ATOM 641 N N . SER A 1 83 ? -11.963 4.765 2.750 1.00 95.81 83 SER A N 1
ATOM 642 C CA . SER A 1 83 ? -12.109 5.747 1.669 1.00 95.81 83 SER A CA 1
ATOM 643 C C . SER A 1 83 ? -10.769 6.235 1.098 1.00 95.81 83 SER A C 1
ATOM 645 O O . SER A 1 83 ? -10.686 6.540 -0.097 1.00 95.81 83 SER A O 1
ATOM 647 N N . VAL A 1 84 ? -9.702 6.232 1.911 1.00 96.44 84 VAL A N 1
ATOM 648 C CA . VAL A 1 84 ? -8.347 6.639 1.495 1.00 96.44 84 VAL A CA 1
ATOM 649 C C . VAL A 1 84 ? -7.577 5.536 0.760 1.00 96.44 84 VAL A C 1
ATOM 651 O O . VAL A 1 84 ? -6.551 5.813 0.131 1.00 96.44 84 VAL A O 1
ATOM 654 N N . ILE A 1 85 ? -8.075 4.294 0.786 1.00 96.50 85 ILE A N 1
ATOM 655 C CA . ILE A 1 85 ? -7.492 3.160 0.063 1.00 96.50 85 ILE A CA 1
ATOM 656 C C . ILE A 1 85 ? -7.802 3.314 -1.424 1.00 96.50 85 ILE A C 1
ATOM 658 O O . ILE A 1 85 ? -8.961 3.307 -1.843 1.00 96.50 85 ILE A O 1
ATOM 662 N N . SER A 1 86 ? -6.768 3.431 -2.254 1.00 94.50 86 SER A N 1
ATOM 663 C CA . SER A 1 86 ? -6.909 3.571 -3.706 1.00 94.50 86 SER A CA 1
ATOM 664 C C . SER A 1 86 ? -7.183 2.232 -4.395 1.00 94.50 86 SER A C 1
ATOM 666 O O . SER A 1 86 ? -7.822 2.189 -5.452 1.00 94.50 86 SER A O 1
ATOM 668 N N . ASN A 1 87 ? -6.725 1.122 -3.807 1.00 96.06 87 ASN A N 1
ATOM 669 C CA . ASN A 1 87 ? -6.946 -0.210 -4.350 1.00 96.06 87 ASN A CA 1
ATOM 670 C C . ASN A 1 87 ? -8.365 -0.729 -4.037 1.00 96.06 87 ASN A C 1
ATOM 672 O O . ASN A 1 87 ? -8.692 -0.981 -2.884 1.00 96.06 87 ASN A O 1
ATOM 676 N N . ILE A 1 88 ? -9.201 -0.923 -5.066 1.00 94.62 88 ILE A N 1
ATOM 677 C CA . ILE A 1 88 ? -10.615 -1.310 -4.906 1.00 94.62 88 ILE A CA 1
ATOM 678 C C . ILE A 1 88 ? -10.797 -2.631 -4.125 1.00 94.62 88 ILE A C 1
ATOM 680 O O . ILE A 1 88 ? -11.561 -2.619 -3.164 1.00 94.62 88 ILE A O 1
ATOM 684 N N . PRO A 1 89 ? -10.118 -3.751 -4.461 1.00 95.38 89 PRO A N 1
ATOM 685 C CA . PRO A 1 89 ? -10.169 -4.967 -3.646 1.00 95.38 89 PRO A CA 1
ATOM 686 C C . PRO A 1 89 ? -9.806 -4.758 -2.171 1.00 95.38 89 PRO A C 1
ATOM 688 O O . PRO A 1 89 ? -10.506 -5.266 -1.302 1.00 95.38 89 PRO A O 1
ATOM 691 N N . MET A 1 90 ? -8.749 -3.993 -1.876 1.00 97.12 90 MET A N 1
ATOM 692 C CA . MET A 1 90 ? -8.365 -3.695 -0.489 1.00 97.12 90 MET A CA 1
ATOM 693 C C . MET A 1 90 ? -9.399 -2.820 0.224 1.00 97.12 90 MET A C 1
ATOM 695 O O . MET A 1 90 ? -9.670 -3.034 1.398 1.00 97.12 90 MET A O 1
ATOM 699 N N . ARG A 1 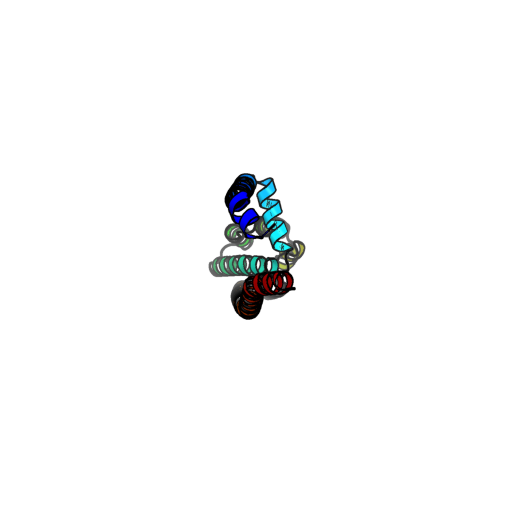91 ? -10.001 -1.854 -0.478 1.00 97.25 91 ARG A N 1
ATOM 700 C CA . ARG A 1 91 ? -11.072 -1.014 0.069 1.00 97.25 91 ARG A CA 1
ATOM 701 C C . ARG A 1 91 ? -12.288 -1.856 0.444 1.00 97.25 91 ARG A C 1
ATOM 703 O O . ARG A 1 91 ? -12.746 -1.764 1.576 1.00 97.25 91 ARG A O 1
ATOM 710 N N . SER A 1 92 ? -12.745 -2.700 -0.483 1.00 95.81 92 SER A N 1
ATOM 711 C CA . SER A 1 92 ? -13.854 -3.634 -0.253 1.00 95.81 92 SER A CA 1
ATOM 712 C C . SER A 1 92 ? -13.561 -4.539 0.940 1.00 95.81 92 SER A C 1
ATOM 714 O O . SER A 1 92 ? -14.419 -4.717 1.786 1.00 95.81 92 SER A O 1
ATOM 716 N N . ALA A 1 93 ? -12.325 -5.033 1.068 1.00 96.31 93 ALA A N 1
ATOM 717 C CA . ALA A 1 93 ? -11.926 -5.847 2.212 1.00 96.31 93 ALA A CA 1
ATOM 718 C C . ALA A 1 93 ? -12.051 -5.116 3.560 1.00 96.31 93 ALA A C 1
ATOM 720 O O . ALA A 1 93 ? -12.423 -5.738 4.550 1.00 96.31 93 ALA A O 1
ATOM 721 N N . VAL A 1 94 ? -11.765 -3.811 3.620 1.00 97.31 94 VAL A N 1
ATOM 722 C CA . VAL A 1 94 ? -11.962 -3.017 4.846 1.00 97.31 94 VAL A CA 1
ATOM 723 C C . VAL A 1 94 ? -13.441 -2.736 5.108 1.00 97.31 94 VAL A C 1
ATOM 725 O O . VAL A 1 94 ? -13.867 -2.751 6.258 1.00 97.31 94 VAL A O 1
ATOM 728 N N . GLU A 1 95 ? -14.238 -2.501 4.067 1.00 96.44 95 GLU A N 1
ATOM 729 C CA . GLU A 1 95 ? -15.694 -2.331 4.188 1.00 96.44 95 GLU A CA 1
ATOM 730 C C . GLU A 1 95 ? -16.372 -3.621 4.688 1.00 96.44 95 GLU A C 1
ATOM 732 O O . GLU A 1 95 ? -17.20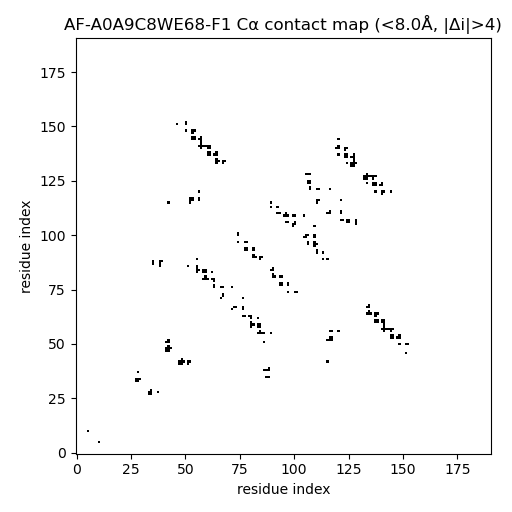7 -3.585 5.597 1.00 96.44 95 GLU A O 1
ATOM 737 N N . ASP A 1 96 ? -15.945 -4.771 4.167 1.00 96.38 96 ASP A N 1
ATOM 738 C CA . ASP A 1 96 ? -16.362 -6.093 4.632 1.00 96.38 96 ASP A CA 1
ATOM 739 C C . ASP A 1 96 ? -15.903 -6.325 6.079 1.00 96.38 96 ASP A C 1
ATOM 741 O O . ASP A 1 96 ? -16.684 -6.778 6.918 1.00 96.38 96 ASP A O 1
ATOM 745 N N . ALA A 1 97 ? -14.665 -5.942 6.414 1.00 96.50 97 ALA A N 1
ATOM 746 C CA . ALA A 1 97 ? -14.154 -6.039 7.777 1.00 96.50 97 ALA A CA 1
ATOM 747 C C . ALA A 1 97 ? -14.952 -5.170 8.761 1.00 96.50 97 ALA A C 1
ATOM 749 O O . ALA A 1 97 ? -15.277 -5.631 9.850 1.00 96.50 97 ALA A O 1
ATOM 750 N N . ALA A 1 98 ? -15.340 -3.951 8.375 1.00 95.94 98 ALA A N 1
ATOM 751 C CA . ALA A 1 98 ? -16.207 -3.099 9.185 1.00 95.94 98 ALA A CA 1
ATOM 752 C C . ALA A 1 98 ? -17.570 -3.766 9.444 1.00 95.94 98 ALA A C 1
ATOM 754 O O . ALA A 1 98 ? -18.097 -3.692 10.554 1.00 95.94 98 ALA A O 1
ATOM 755 N N . THR A 1 99 ? -18.117 -4.468 8.449 1.00 96.19 99 THR A N 1
ATOM 756 C CA . THR A 1 99 ? -19.360 -5.239 8.602 1.00 96.19 99 THR A CA 1
ATOM 757 C C . THR A 1 99 ? -19.185 -6.376 9.612 1.00 96.19 99 THR A C 1
ATOM 759 O O . THR A 1 99 ? -19.993 -6.504 10.525 1.00 96.19 99 THR A O 1
ATOM 762 N N . MET A 1 100 ? -18.086 -7.131 9.531 1.00 95.31 100 MET A N 1
ATOM 763 C CA . MET A 1 100 ? -17.786 -8.204 10.490 1.00 95.31 100 MET A CA 1
ATOM 764 C C . MET A 1 100 ? -17.548 -7.679 11.913 1.00 95.31 100 MET A C 1
ATOM 766 O O . MET A 1 100 ? -18.001 -8.280 12.883 1.00 95.31 100 MET A O 1
ATOM 770 N N . VAL A 1 101 ? -16.870 -6.538 12.058 1.00 95.81 101 VAL A N 1
ATOM 771 C CA . VAL A 1 101 ? -16.641 -5.900 13.366 1.00 95.81 101 VAL A CA 1
ATOM 772 C C . VAL A 1 101 ? -17.957 -5.421 13.978 1.00 95.81 101 VAL A C 1
ATOM 774 O O . VAL A 1 101 ? -18.172 -5.569 15.179 1.00 95.81 101 VAL A O 1
ATOM 777 N N . LYS A 1 102 ? -18.890 -4.918 13.159 1.00 95.44 102 LYS A N 1
ATOM 778 C CA . LYS A 1 102 ? -20.250 -4.583 13.609 1.00 95.44 102 LYS A CA 1
ATOM 779 C C . LYS A 1 102 ? -21.004 -5.807 14.148 1.00 95.44 102 LYS A C 1
ATOM 781 O O . LYS A 1 102 ? -21.831 -5.660 15.042 1.00 95.44 102 LYS A O 1
ATOM 786 N N . GLU A 1 103 ? -20.716 -6.991 13.617 1.00 95.31 103 GLU A N 1
ATOM 787 C CA . GLU A 1 103 ? -21.273 -8.276 14.062 1.00 95.31 103 GLU A CA 1
ATOM 788 C C . GLU A 1 103 ? -20.525 -8.876 15.270 1.00 95.31 103 GLU A C 1
ATOM 790 O O . GLU A 1 103 ? -20.935 -9.913 15.788 1.00 95.31 103 GLU A O 1
ATOM 795 N N . GLY A 1 104 ? -19.464 -8.220 15.756 1.00 94.25 104 GLY A N 1
ATOM 796 C CA . GLY A 1 104 ? -18.711 -8.618 16.950 1.00 94.25 104 GLY A CA 1
ATOM 797 C C . GLY A 1 104 ? -17.404 -9.365 16.679 1.00 94.25 104 GLY A C 1
ATOM 798 O O . GLY A 1 104 ? -16.786 -9.853 17.624 1.00 94.25 104 GLY A O 1
ATOM 799 N N . ALA A 1 105 ? -16.959 -9.467 15.423 1.00 94.88 105 ALA A N 1
ATOM 800 C CA . ALA A 1 105 ? -15.624 -9.978 15.122 1.00 94.88 105 ALA A CA 1
ATOM 801 C C . ALA A 1 105 ? -14.534 -8.986 15.565 1.00 94.88 105 ALA A C 1
ATOM 803 O O . ALA A 1 105 ? -14.740 -7.772 15.564 1.00 94.88 105 ALA A O 1
ATOM 804 N N . SER A 1 106 ? -13.349 -9.503 15.888 1.00 95.69 106 SER A N 1
ATOM 805 C CA . SER A 1 106 ? -12.169 -8.672 16.129 1.00 95.69 106 SER A CA 1
ATOM 806 C C . SER A 1 106 ? -11.680 -8.007 14.836 1.00 95.69 106 SER A C 1
ATOM 808 O O . SER A 1 106 ? -11.819 -8.551 13.732 1.00 95.69 106 SER A O 1
ATOM 810 N N . ILE A 1 107 ? -11.068 -6.830 14.964 1.00 95.25 107 ILE A N 1
ATOM 811 C CA . ILE A 1 107 ? -10.564 -6.039 13.834 1.00 95.25 107 ILE A CA 1
ATOM 812 C C . ILE A 1 107 ? -9.489 -6.823 13.079 1.00 95.25 107 ILE A C 1
ATOM 814 O O . ILE A 1 107 ? -9.522 -6.903 11.848 1.00 95.25 107 ILE A O 1
ATOM 818 N N . HIS A 1 108 ? -8.536 -7.413 13.807 1.00 95.31 108 HIS A N 1
ATOM 819 C CA . HIS A 1 108 ? -7.425 -8.127 13.180 1.00 95.31 108 HIS A CA 1
ATOM 820 C C . HIS A 1 108 ? -7.905 -9.345 12.378 1.00 95.31 108 HIS A C 1
ATOM 822 O O . HIS A 1 108 ? -7.494 -9.499 11.231 1.00 95.31 108 HIS A O 1
ATOM 828 N N . THR A 1 109 ? -8.822 -10.157 12.919 1.00 95.50 109 THR A N 1
ATOM 829 C CA . THR A 1 109 ? -9.356 -11.339 12.222 1.00 95.50 109 THR A CA 1
ATOM 830 C C . THR A 1 109 ? -10.171 -10.939 10.993 1.00 95.50 109 THR A C 1
ATOM 832 O O . THR A 1 109 ? -10.073 -11.577 9.942 1.00 95.50 109 THR A O 1
ATOM 835 N N . ALA A 1 110 ? -10.950 -9.859 11.092 1.00 96.00 110 ALA A N 1
ATOM 836 C CA . ALA A 1 110 ? -11.737 -9.350 9.977 1.00 96.00 110 ALA A CA 1
ATOM 837 C C . ALA A 1 110 ? -10.848 -8.880 8.807 1.00 96.00 110 ALA A C 1
ATOM 839 O O . ALA A 1 110 ? -11.118 -9.211 7.651 1.00 96.00 110 ALA A O 1
ATOM 840 N N . LEU A 1 111 ? -9.751 -8.170 9.097 1.00 95.81 111 LEU A N 1
ATOM 841 C CA . LEU A 1 111 ? -8.794 -7.714 8.081 1.00 95.81 111 LEU A CA 1
ATOM 842 C C . LEU A 1 111 ? -7.933 -8.857 7.520 1.00 95.81 111 LEU A C 1
ATOM 844 O O . LEU A 1 111 ? -7.682 -8.903 6.310 1.00 95.81 111 LEU A O 1
ATOM 848 N N . GLU A 1 112 ? -7.510 -9.795 8.372 1.00 95.94 112 GLU A N 1
ATOM 849 C CA . GLU A 1 112 ? -6.685 -10.952 8.003 1.00 95.94 112 GLU A CA 1
ATOM 850 C C . GLU A 1 112 ? -7.379 -11.848 6.972 1.00 95.94 112 GLU A C 1
ATOM 852 O O . GLU A 1 112 ? -6.742 -12.313 6.026 1.00 95.94 112 GLU A O 1
ATOM 857 N N . ARG A 1 113 ? -8.707 -12.004 7.075 1.00 94.12 113 ARG A N 1
ATOM 858 C CA . ARG A 1 113 ? -9.521 -12.816 6.154 1.00 94.12 113 ARG A CA 1
ATOM 859 C C . ARG A 1 113 ? -9.346 -12.437 4.679 1.00 94.12 113 ARG A C 1
ATOM 861 O O . ARG A 1 113 ? -9.496 -13.287 3.803 1.00 94.12 113 ARG A O 1
ATOM 868 N N . SER A 1 114 ? -9.033 -11.173 4.392 1.00 92.25 114 SER A N 1
ATOM 869 C CA . SER A 1 114 ? -8.807 -10.696 3.023 1.00 92.25 114 SER A CA 1
ATOM 870 C C . SER A 1 114 ? -7.473 -11.149 2.418 1.00 92.25 114 SER A C 1
ATOM 872 O O . SER A 1 114 ? -7.335 -11.195 1.195 1.00 92.25 114 SER A O 1
ATOM 874 N N . GLY A 1 115 ? -6.473 -11.439 3.259 1.00 93.12 115 GLY A N 1
ATOM 875 C CA . GLY A 1 115 ? -5.101 -11.738 2.845 1.00 93.12 115 GLY A CA 1
ATOM 876 C C . GLY A 1 115 ? -4.369 -10.579 2.152 1.00 93.12 115 GLY A C 1
ATOM 877 O O . GLY A 1 115 ? -3.309 -10.793 1.562 1.00 93.12 115 GLY A O 1
ATOM 878 N N . TYR A 1 116 ? -4.920 -9.359 2.163 1.00 94.25 116 TYR A N 1
ATOM 879 C CA . TYR A 1 116 ? -4.309 -8.212 1.485 1.00 94.25 116 TYR A CA 1
ATOM 880 C C . TYR A 1 116 ? -3.400 -7.371 2.373 1.00 94.25 116 TYR A C 1
ATOM 882 O O . TYR A 1 116 ? -2.514 -6.693 1.852 1.00 94.25 116 TYR A O 1
ATOM 890 N N . PHE A 1 117 ? -3.612 -7.394 3.683 1.00 95.19 117 PHE A N 1
ATOM 891 C CA . PHE A 1 117 ? -2.805 -6.623 4.617 1.00 95.19 117 PHE A CA 1
ATOM 892 C C . PHE A 1 117 ? -1.508 -7.369 4.956 1.00 95.19 117 PHE A C 1
ATOM 894 O O . PHE A 1 117 ? -1.540 -8.586 5.150 1.00 95.19 117 PHE A O 1
ATOM 901 N N . PRO A 1 118 ? -0.360 -6.672 5.022 1.00 94.25 118 PRO A N 1
ATOM 902 C CA . PRO A 1 118 ? 0.900 -7.263 5.453 1.00 94.25 118 PRO A CA 1
ATOM 903 C C . PRO A 1 118 ? 0.786 -7.892 6.855 1.00 94.25 118 PRO A C 1
ATOM 905 O O . PRO A 1 118 ? 0.140 -7.301 7.727 1.00 94.25 118 PRO A O 1
ATOM 908 N N . PRO A 1 119 ? 1.445 -9.040 7.117 1.00 93.94 119 PRO A N 1
ATOM 909 C CA . PRO A 1 119 ? 1.349 -9.732 8.406 1.00 93.94 119 PRO A CA 1
ATOM 910 C C . PRO A 1 119 ? 1.722 -8.857 9.608 1.00 93.94 119 PRO A C 1
ATOM 912 O O . PRO A 1 119 ? 1.053 -8.900 10.635 1.00 93.94 119 PRO A O 1
ATOM 915 N N . MET A 1 120 ? 2.743 -8.005 9.458 1.00 93.69 120 MET A N 1
ATOM 916 C CA . MET A 1 120 ? 3.171 -7.072 10.505 1.00 93.69 120 MET A CA 1
ATOM 917 C C . MET A 1 120 ? 2.054 -6.094 10.897 1.00 93.69 120 MET A C 1
ATOM 919 O O . MET A 1 120 ? 1.818 -5.858 12.080 1.00 93.69 120 MET A O 1
ATOM 923 N N . THR A 1 121 ? 1.321 -5.560 9.913 1.00 95.62 121 THR A N 1
ATOM 924 C CA . THR A 1 121 ? 0.176 -4.671 10.157 1.00 95.62 121 THR A CA 1
ATOM 925 C C . THR A 1 121 ? -0.917 -5.390 10.947 1.00 95.62 121 THR A C 1
ATOM 927 O O . THR A 1 121 ? -1.397 -4.851 11.940 1.00 95.62 121 THR A O 1
ATOM 930 N N . ILE A 1 122 ? -1.274 -6.619 10.556 1.00 96.69 122 ILE A N 1
ATOM 931 C CA . ILE A 1 122 ? -2.275 -7.431 11.268 1.00 96.69 122 ILE A CA 1
ATOM 932 C C . ILE A 1 122 ? -1.837 -7.709 12.710 1.00 96.69 122 ILE A C 1
ATOM 934 O O . ILE A 1 122 ? -2.632 -7.548 13.633 1.00 96.69 122 ILE A O 1
ATOM 938 N N . GLN A 1 123 ? -0.569 -8.065 12.922 1.00 96.75 123 GLN A N 1
ATOM 939 C CA . GLN A 1 123 ? -0.037 -8.382 14.247 1.00 96.75 123 GLN A CA 1
ATOM 940 C C . GLN A 1 123 ? -0.044 -7.171 15.190 1.00 96.75 123 GLN A C 1
ATOM 942 O O . GLN A 1 123 ? -0.396 -7.302 16.363 1.00 96.75 123 GLN A O 1
ATOM 947 N N . LEU A 1 124 ? 0.315 -5.986 14.690 1.00 96.69 124 LEU A N 1
ATOM 948 C CA . LEU A 1 124 ? 0.261 -4.753 15.476 1.00 96.69 124 LEU A CA 1
ATOM 949 C C . LEU A 1 124 ? -1.183 -4.379 15.825 1.00 96.69 124 LEU A C 1
ATOM 951 O O . LEU A 1 124 ? -1.456 -4.060 16.979 1.00 96.69 124 LEU A O 1
ATOM 955 N N . ILE A 1 125 ? -2.119 -4.507 14.879 1.00 96.31 125 ILE A N 1
ATOM 956 C CA . ILE A 1 125 ? -3.549 -4.293 15.144 1.00 96.31 125 ILE A CA 1
ATOM 957 C C . ILE A 1 125 ? -4.054 -5.274 16.207 1.00 96.31 125 ILE A C 1
ATOM 959 O O . ILE A 1 125 ? -4.688 -4.841 17.164 1.00 96.31 125 ILE A O 1
ATOM 963 N N . ALA A 1 126 ? -3.723 -6.564 16.098 1.00 96.81 126 ALA A N 1
ATOM 964 C CA . ALA A 1 126 ? -4.112 -7.577 17.081 1.00 96.81 126 ALA A CA 1
ATOM 965 C C . ALA A 1 126 ? -3.562 -7.259 18.481 1.00 96.81 126 ALA A C 1
ATOM 967 O O . ALA A 1 126 ? -4.279 -7.334 19.477 1.00 96.81 126 ALA A O 1
ATOM 968 N N . SER A 1 127 ? -2.291 -6.857 18.562 1.00 96.50 127 SER A N 1
ATOM 969 C CA . SER A 1 127 ? -1.662 -6.436 19.818 1.00 96.50 127 SER A CA 1
ATOM 970 C C . SER A 1 127 ? -2.350 -5.200 20.410 1.00 96.50 127 SER A C 1
ATOM 972 O O . SER A 1 127 ? -2.632 -5.157 21.608 1.00 96.50 127 SER A O 1
ATOM 974 N N . GLY A 1 128 ? -2.668 -4.208 19.575 1.00 95.50 128 GLY A N 1
ATOM 975 C CA . GLY A 1 128 ? -3.335 -2.973 19.988 1.00 95.50 128 GLY A CA 1
ATOM 976 C C . GLY A 1 128 ? -4.767 -3.202 20.460 1.00 95.50 128 GLY A C 1
ATOM 977 O O . GLY A 1 128 ? -5.169 -2.650 21.480 1.00 95.50 128 GLY A O 1
ATOM 978 N N . GLU A 1 129 ? -5.507 -4.062 19.766 1.00 94.81 129 GLU A N 1
ATOM 979 C CA . GLU A 1 129 ? -6.865 -4.470 20.124 1.00 94.81 129 GLU A CA 1
ATOM 980 C C . GLU A 1 129 ? -6.893 -5.211 21.470 1.00 94.81 129 GLU A C 1
ATOM 982 O O . GLU A 1 129 ? -7.655 -4.839 22.359 1.00 94.81 129 GLU A O 1
ATOM 987 N N . ASN A 1 130 ? -6.000 -6.185 21.673 1.00 94.81 130 ASN A N 1
ATOM 988 C CA . ASN A 1 130 ? -5.942 -6.974 22.910 1.00 94.81 130 ASN A CA 1
ATOM 989 C C . ASN A 1 130 ? -5.440 -6.179 24.126 1.00 94.81 130 ASN A C 1
ATOM 991 O O . ASN A 1 130 ? -5.824 -6.466 25.257 1.00 94.81 130 ASN A O 1
ATOM 995 N N . SER A 1 131 ? -4.552 -5.204 23.911 1.00 94.38 131 SER A N 1
ATOM 996 C CA . SER A 1 131 ? -3.969 -4.384 24.984 1.00 94.38 131 SER A CA 1
ATOM 997 C C . SER A 1 131 ? -4.719 -3.074 25.240 1.00 94.38 131 SER A C 1
ATOM 999 O O . SER A 1 131 ? -4.343 -2.328 26.145 1.00 94.38 131 SER A O 1
ATOM 1001 N N . GLY A 1 132 ? -5.748 -2.766 24.442 1.00 93.25 132 GLY A N 1
ATOM 1002 C CA . GLY A 1 132 ? -6.455 -1.485 24.487 1.00 93.25 132 GLY A CA 1
ATOM 1003 C C . GLY A 1 132 ? -5.613 -0.288 24.022 1.00 93.25 132 GLY A C 1
ATOM 1004 O O . GLY A 1 132 ? -5.991 0.852 24.269 1.00 93.25 132 GLY A O 1
ATOM 1005 N N . ARG A 1 133 ? -4.474 -0.524 23.355 1.00 94.56 133 ARG A N 1
ATOM 1006 C CA . ARG A 1 133 ? -3.539 0.501 22.847 1.00 94.56 133 ARG A CA 1
ATOM 1007 C C . ARG A 1 133 ? -3.559 0.573 21.322 1.00 94.56 133 ARG A C 1
ATOM 1009 O O . ARG A 1 133 ? -2.517 0.580 20.666 1.00 94.56 133 ARG A O 1
ATOM 1016 N N . LEU A 1 134 ? -4.760 0.567 20.749 1.00 93.94 134 LEU A N 1
ATOM 1017 C CA . LEU A 1 134 ? -4.950 0.504 19.301 1.00 93.94 134 LEU A CA 1
ATOM 1018 C C . LEU A 1 134 ? -4.333 1.712 18.579 1.00 93.94 134 LEU A C 1
ATOM 1020 O O . LEU A 1 134 ? -3.694 1.529 17.550 1.00 93.94 134 LEU A O 1
ATOM 1024 N N . GLU A 1 135 ? -4.463 2.915 19.139 1.00 93.31 135 GLU A N 1
ATOM 1025 C CA . GLU A 1 135 ? -3.871 4.149 18.603 1.00 93.31 135 GLU A CA 1
ATOM 1026 C C . GLU A 1 135 ? -2.354 4.025 18.383 1.00 93.31 135 GLU A C 1
ATOM 1028 O O . GLU A 1 135 ? -1.880 4.163 17.252 1.00 93.31 135 GLU A O 1
ATOM 1033 N N . GLU A 1 136 ? -1.617 3.690 19.448 1.00 94.94 136 GLU A N 1
ATOM 1034 C CA . GLU A 1 136 ? -0.154 3.551 19.449 1.00 94.94 136 GLU A CA 1
ATOM 1035 C C . GLU A 1 136 ? 0.301 2.446 18.483 1.00 94.94 136 GLU A C 1
ATOM 1037 O O . GLU A 1 136 ? 1.287 2.590 17.757 1.00 94.94 136 GLU A O 1
ATOM 1042 N N . MET A 1 137 ? -0.413 1.315 18.447 1.00 97.00 137 MET A N 1
ATOM 1043 C CA . MET A 1 137 ? -0.039 0.212 17.560 1.00 97.00 137 MET A CA 1
ATOM 1044 C C . MET A 1 137 ? -0.368 0.494 16.091 1.00 97.00 137 MET A C 1
ATOM 1046 O O . MET A 1 137 ? 0.383 0.057 15.218 1.00 97.00 137 MET A O 1
ATOM 1050 N N . LEU A 1 138 ? -1.443 1.233 15.797 1.00 95.19 138 LEU A N 1
ATOM 1051 C CA . LEU A 1 138 ? -1.755 1.684 14.438 1.00 95.19 138 LEU A CA 1
ATOM 1052 C C . LEU A 1 138 ? -0.726 2.697 13.934 1.00 95.19 138 LEU A C 1
ATOM 1054 O O . LEU A 1 138 ? -0.336 2.626 12.770 1.00 95.19 138 LEU A O 1
ATOM 1058 N N . GLU A 1 139 ? -0.248 3.592 14.801 1.00 95.88 139 GLU A N 1
ATOM 1059 C CA . GLU A 1 139 ? 0.839 4.518 14.470 1.00 95.88 139 GLU A CA 1
ATOM 1060 C C . GLU A 1 139 ? 2.117 3.748 14.114 1.00 95.88 139 GLU A C 1
ATOM 1062 O O . GLU A 1 139 ? 2.680 3.932 13.034 1.00 95.88 139 GLU A O 1
ATOM 1067 N N . ARG A 1 140 ? 2.509 2.776 14.950 1.00 96.12 140 ARG A N 1
ATOM 1068 C CA . ARG A 1 140 ? 3.649 1.892 14.656 1.00 96.12 140 ARG A CA 1
ATOM 1069 C C . ARG A 1 140 ? 3.463 1.093 13.370 1.00 96.12 140 ARG A C 1
ATOM 1071 O O . ARG A 1 140 ? 4.436 0.872 12.649 1.00 96.12 140 ARG A O 1
ATOM 1078 N N . ALA A 1 141 ? 2.242 0.648 13.079 1.00 95.50 141 ALA A N 1
ATOM 1079 C CA . ALA A 1 141 ? 1.937 -0.068 11.847 1.00 95.50 141 ALA A CA 1
ATOM 1080 C C . ALA A 1 141 ? 2.087 0.843 10.623 1.00 95.50 141 ALA A C 1
ATOM 1082 O O . ALA A 1 141 ? 2.676 0.423 9.626 1.00 95.50 141 ALA A O 1
ATOM 1083 N N . ALA A 1 142 ? 1.616 2.088 10.708 1.00 94.69 142 ALA A N 1
ATOM 1084 C CA . ALA A 1 142 ? 1.788 3.084 9.658 1.00 94.69 142 ALA A CA 1
ATOM 1085 C C . ALA A 1 142 ? 3.274 3.372 9.399 1.00 94.69 142 ALA A C 1
ATOM 1087 O O . ALA A 1 142 ? 3.725 3.227 8.263 1.00 94.69 142 ALA A O 1
ATOM 1088 N N . ASP A 1 143 ? 4.044 3.663 10.451 1.00 95.81 143 ASP A N 1
ATOM 1089 C CA . ASP A 1 143 ? 5.486 3.926 10.365 1.00 95.81 143 ASP A CA 1
ATOM 1090 C C . ASP A 1 143 ? 6.262 2.729 9.798 1.00 95.81 143 ASP A C 1
ATOM 1092 O O . ASP A 1 143 ? 7.189 2.882 9.002 1.00 95.81 143 ASP A O 1
ATOM 1096 N N . SER A 1 144 ? 5.899 1.510 10.212 1.00 94.38 144 SER A N 1
ATOM 1097 C CA . SER A 1 144 ? 6.513 0.284 9.700 1.00 94.38 144 SER A CA 1
ATOM 1098 C C . SER A 1 144 ? 6.265 0.120 8.202 1.00 94.38 144 SER A C 1
ATOM 1100 O O . SER A 1 144 ? 7.205 -0.167 7.460 1.00 94.38 144 SER A O 1
ATOM 1102 N N . GLN A 1 145 ? 5.030 0.342 7.740 1.00 93.62 145 GLN A N 1
ATOM 1103 C CA . GLN A 1 145 ? 4.710 0.214 6.319 1.00 93.62 145 GLN A CA 1
ATOM 1104 C C . GLN A 1 145 ? 5.292 1.344 5.470 1.00 93.62 145 GLN A C 1
ATOM 1106 O O . GLN A 1 145 ? 5.635 1.095 4.316 1.00 93.62 145 GLN A O 1
ATOM 1111 N N . GLU A 1 146 ? 5.445 2.551 6.015 1.00 92.06 146 GLU A N 1
ATOM 1112 C CA . GLU A 1 146 ? 6.168 3.638 5.345 1.00 92.06 146 GLU A CA 1
ATOM 1113 C C . GLU A 1 146 ? 7.640 3.263 5.135 1.00 92.06 146 GLU A C 1
ATOM 1115 O O . GLU A 1 146 ? 8.118 3.309 4.002 1.00 92.06 146 GLU A O 1
ATOM 1120 N N . ARG A 1 147 ? 8.325 2.755 6.171 1.00 93.50 147 ARG A N 1
ATOM 1121 C CA . ARG A 1 147 ? 9.717 2.280 6.054 1.00 93.50 147 ARG A CA 1
ATOM 1122 C C . ARG A 1 147 ? 9.876 1.114 5.075 1.00 93.50 147 ARG A C 1
ATOM 1124 O O . ARG A 1 147 ? 10.818 1.085 4.284 1.00 93.50 147 ARG A O 1
ATOM 1131 N N . GLU A 1 148 ? 8.968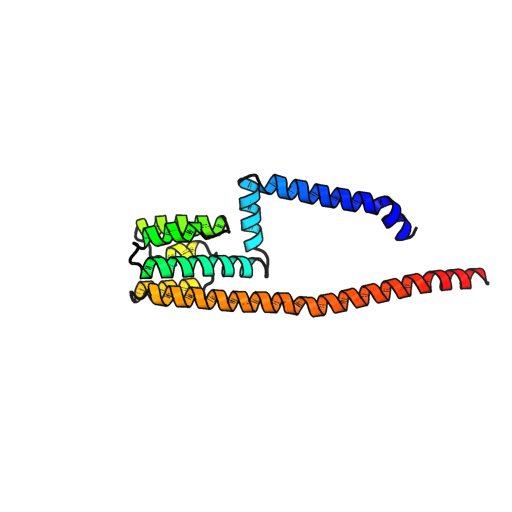 0.138 5.107 1.00 90.62 148 GLU A N 1
ATOM 1132 C CA . GLU A 1 148 ? 9.003 -0.997 4.174 1.00 90.62 148 GLU A CA 1
ATOM 1133 C C . GLU A 1 148 ? 8.770 -0.540 2.724 1.00 90.62 148 GLU A C 1
ATOM 1135 O O . GLU A 1 148 ? 9.422 -1.025 1.793 1.00 90.62 148 GLU A O 1
ATOM 1140 N N . MET A 1 149 ? 7.880 0.435 2.526 1.00 88.88 149 MET A N 1
ATOM 1141 C CA . MET A 1 149 ? 7.635 1.047 1.225 1.00 88.88 149 MET A CA 1
ATOM 1142 C C . MET A 1 149 ? 8.869 1.798 0.717 1.00 88.88 149 MET A C 1
ATOM 1144 O O . MET A 1 149 ? 9.254 1.592 -0.432 1.00 88.88 149 MET A O 1
ATOM 1148 N N . GLU A 1 150 ? 9.513 2.615 1.551 1.00 90.50 150 GLU A N 1
ATOM 1149 C CA . GLU A 1 150 ? 10.755 3.319 1.203 1.00 90.50 150 GLU A CA 1
ATOM 1150 C C . GLU A 1 150 ? 11.863 2.342 0.797 1.00 90.50 150 GLU A C 1
ATOM 1152 O O . GLU A 1 150 ? 12.488 2.516 -0.249 1.00 90.50 150 GLU A O 1
ATOM 1157 N N . SER A 1 151 ? 12.047 1.260 1.559 1.00 90.56 151 SER A N 1
ATOM 1158 C CA . SER A 1 151 ? 13.003 0.194 1.237 1.00 90.56 151 SER A CA 1
ATOM 1159 C C . SER A 1 151 ? 12.676 -0.505 -0.090 1.00 90.56 151 SER A C 1
ATOM 1161 O O . SER A 1 151 ? 13.555 -0.745 -0.924 1.00 90.56 151 SER A O 1
ATOM 1163 N N . THR A 1 152 ? 11.392 -0.776 -0.342 1.00 88.19 152 THR A N 1
ATOM 1164 C CA . THR A 1 152 ? 10.937 -1.365 -1.609 1.00 88.19 152 THR A CA 1
ATOM 1165 C C . THR A 1 152 ? 11.222 -0.427 -2.781 1.00 88.19 152 THR A C 1
ATOM 1167 O O . THR A 1 152 ? 11.734 -0.867 -3.809 1.00 88.19 152 THR A O 1
ATOM 1170 N N . VAL A 1 153 ? 10.937 0.869 -2.635 1.00 89.31 153 VAL A N 1
ATOM 1171 C CA . VAL A 1 153 ? 11.228 1.882 -3.659 1.00 89.31 153 VAL A CA 1
ATOM 1172 C C . VAL A 1 153 ? 12.732 1.986 -3.903 1.00 89.31 153 VAL A C 1
ATOM 1174 O O . VAL A 1 153 ? 13.151 1.962 -5.057 1.00 89.31 153 VAL A O 1
ATOM 1177 N N . ALA A 1 154 ? 13.551 2.021 -2.851 1.00 91.12 154 ALA A N 1
ATOM 1178 C CA . ALA A 1 154 ? 15.007 2.044 -2.972 1.00 91.12 154 ALA A CA 1
ATOM 1179 C C . ALA A 1 154 ? 15.542 0.806 -3.707 1.00 91.12 154 ALA A C 1
ATOM 1181 O O . ALA A 1 154 ? 16.386 0.929 -4.591 1.00 91.12 154 ALA A O 1
ATOM 1182 N N . THR A 1 155 ? 14.994 -0.376 -3.413 1.00 89.25 155 THR A N 1
ATOM 1183 C CA . THR A 1 155 ? 15.336 -1.623 -4.113 1.00 89.25 155 THR A CA 1
ATOM 1184 C C . THR A 1 155 ? 14.983 -1.538 -5.598 1.00 89.25 155 THR A C 1
ATOM 1186 O O . THR A 1 155 ? 15.800 -1.882 -6.447 1.00 89.25 155 THR A O 1
ATOM 1189 N N . LEU A 1 156 ? 13.790 -1.035 -5.933 1.00 86.88 156 LEU A N 1
ATOM 1190 C CA . LEU A 1 156 ? 13.365 -0.846 -7.323 1.00 86.88 156 LEU A CA 1
ATOM 1191 C C . LEU A 1 156 ? 14.263 0.143 -8.070 1.00 86.88 156 LEU A C 1
ATOM 1193 O O . LEU A 1 156 ? 14.616 -0.115 -9.217 1.00 86.88 156 LEU A O 1
ATOM 1197 N N . VAL A 1 157 ? 14.656 1.243 -7.423 1.00 90.75 157 VAL A N 1
ATOM 1198 C CA . VAL A 1 157 ? 15.609 2.211 -7.983 1.00 90.75 157 VAL A CA 1
ATOM 1199 C C . VAL A 1 157 ? 16.984 1.565 -8.176 1.00 90.75 157 VAL A C 1
ATOM 1201 O O . VAL A 1 157 ? 17.580 1.730 -9.234 1.00 90.75 157 VAL A O 1
ATOM 1204 N N . GLY A 1 158 ? 17.459 0.764 -7.221 1.00 91.88 158 GLY A N 1
ATOM 1205 C CA . GLY A 1 158 ? 18.726 0.034 -7.335 1.00 91.88 158 GLY A CA 1
ATOM 1206 C C . GLY A 1 158 ? 18.762 -0.956 -8.505 1.00 91.88 158 GLY A C 1
ATOM 1207 O O . GLY A 1 158 ? 19.804 -1.137 -9.128 1.00 91.88 158 GLY A O 1
ATOM 1208 N N . LEU A 1 159 ? 17.621 -1.543 -8.883 1.00 89.75 159 LEU A N 1
ATOM 1209 C CA . LEU A 1 159 ? 17.524 -2.420 -10.057 1.00 89.75 159 LEU A CA 1
ATOM 1210 C C . LEU A 1 159 ? 17.676 -1.685 -11.401 1.00 89.75 159 LEU A C 1
ATOM 1212 O O . LEU A 1 159 ? 17.900 -2.340 -12.421 1.00 89.75 159 LEU A O 1
ATOM 1216 N N . PHE A 1 160 ? 17.597 -0.351 -11.439 1.00 91.25 160 PHE A N 1
ATOM 1217 C CA . PHE A 1 160 ? 17.867 0.392 -12.673 1.00 91.25 160 PHE A CA 1
ATOM 1218 C C . PHE A 1 160 ? 19.332 0.303 -13.096 1.00 91.25 160 PHE A C 1
ATOM 1220 O O . PHE A 1 160 ? 19.606 0.279 -14.291 1.00 91.25 160 PHE A O 1
ATOM 1227 N N . GLU A 1 161 ? 20.274 0.216 -12.159 1.00 90.88 161 GLU A N 1
ATOM 1228 C CA . GLU A 1 161 ? 21.702 0.139 -12.476 1.00 90.88 161 GLU A CA 1
ATOM 1229 C C . GLU A 1 161 ? 22.062 -1.082 -13.352 1.00 90.88 161 GLU A C 1
ATOM 1231 O O . GLU A 1 161 ? 22.581 -0.884 -14.457 1.00 90.88 16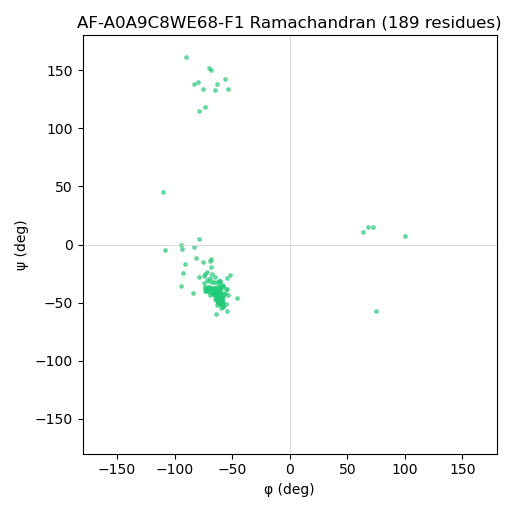1 GLU A O 1
ATOM 1236 N N . PRO A 1 162 ? 21.734 -2.335 -12.973 1.00 94.44 162 PRO A N 1
ATOM 1237 C CA . PRO A 1 162 ? 22.009 -3.490 -13.826 1.00 94.44 162 PRO A CA 1
ATOM 1238 C C . PRO A 1 162 ? 21.244 -3.438 -15.155 1.00 94.44 162 PRO A C 1
ATOM 1240 O O . PRO A 1 162 ? 21.767 -3.875 -16.182 1.00 94.44 162 PRO A O 1
ATOM 1243 N N . PHE A 1 163 ? 20.036 -2.866 -15.173 1.00 95.31 163 PHE A N 1
ATOM 1244 C CA . PHE A 1 163 ? 19.287 -2.655 -16.412 1.00 95.31 163 PHE A CA 1
ATOM 1245 C C . PHE A 1 163 ? 20.018 -1.701 -17.368 1.00 95.31 163 PH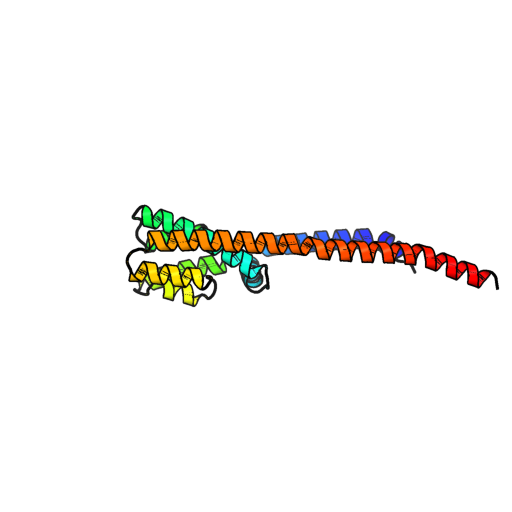E A C 1
ATOM 1247 O O . PHE A 1 163 ? 20.135 -1.997 -18.556 1.00 95.31 163 PHE A O 1
ATOM 1254 N N . MET A 1 164 ? 20.553 -0.589 -16.858 1.00 95.25 164 MET A N 1
ATOM 1255 C CA . MET A 1 164 ? 21.310 0.384 -17.650 1.00 95.25 164 MET A CA 1
ATOM 1256 C C . MET A 1 164 ? 22.584 -0.230 -18.237 1.00 95.25 164 MET A C 1
ATOM 1258 O O . MET A 1 164 ? 22.883 -0.013 -19.412 1.00 95.25 164 MET A O 1
ATOM 1262 N N . ILE A 1 165 ? 23.305 -1.043 -17.458 1.00 96.50 165 ILE A N 1
ATOM 1263 C CA . ILE A 1 165 ? 24.497 -1.764 -17.929 1.00 96.50 165 ILE A CA 1
ATOM 1264 C C . ILE A 1 165 ? 24.127 -2.744 -19.049 1.00 96.50 165 ILE A C 1
ATOM 1266 O O . ILE A 1 165 ? 24.777 -2.755 -20.097 1.00 96.50 165 ILE A O 1
ATOM 1270 N N . LEU A 1 166 ? 23.065 -3.535 -18.863 1.00 97.12 166 LEU A N 1
ATOM 1271 C CA . LEU A 1 166 ? 22.584 -4.474 -19.877 1.00 97.12 166 LEU A CA 1
ATOM 1272 C C . LEU A 1 166 ? 22.170 -3.745 -21.161 1.00 97.12 166 LEU A C 1
ATOM 1274 O O . LEU A 1 166 ? 22.556 -4.151 -22.256 1.00 97.12 166 LEU A O 1
ATOM 1278 N N . PHE A 1 167 ? 21.421 -2.650 -21.026 1.00 96.19 167 PHE A N 1
ATOM 1279 C CA . PHE A 1 167 ? 20.991 -1.820 -22.145 1.00 96.19 167 PHE A CA 1
ATOM 1280 C C . PHE A 1 167 ? 22.187 -1.272 -22.930 1.00 96.19 167 PHE A C 1
ATOM 1282 O O . PHE A 1 167 ? 22.240 -1.418 -24.152 1.00 96.19 167 PHE A O 1
ATOM 1289 N N . MET A 1 168 ? 23.182 -0.712 -22.236 1.00 97.25 168 MET A N 1
ATOM 1290 C CA . MET A 1 168 ? 24.406 -0.208 -22.857 1.00 97.25 168 MET A CA 1
ATOM 1291 C C . MET A 1 168 ? 25.175 -1.322 -23.578 1.00 97.25 168 MET A C 1
ATOM 1293 O O . MET A 1 168 ? 25.610 -1.128 -24.711 1.00 97.25 168 MET A O 1
ATOM 1297 N N . GLY A 1 169 ? 25.292 -2.506 -22.970 1.00 97.50 169 GLY A N 1
ATOM 1298 C CA . GLY A 1 169 ? 25.940 -3.664 -23.590 1.00 97.50 169 GLY A CA 1
ATOM 1299 C C . GLY A 1 169 ? 25.253 -4.106 -24.885 1.00 97.50 169 GLY A C 1
ATOM 1300 O O . GLY A 1 169 ? 25.919 -4.306 -25.901 1.00 97.50 169 GLY A O 1
ATOM 1301 N N . VAL A 1 170 ? 23.919 -4.189 -24.880 1.00 96.31 170 VAL A N 1
ATOM 1302 C CA . VAL A 1 170 ? 23.130 -4.497 -26.084 1.00 96.31 170 VAL A CA 1
ATOM 1303 C C . VAL A 1 170 ? 23.317 -3.417 -27.149 1.00 96.31 170 VAL A C 1
ATOM 1305 O O . VAL A 1 170 ? 23.540 -3.748 -28.311 1.00 96.31 170 VAL A O 1
ATOM 1308 N N . MET A 1 171 ? 23.283 -2.134 -26.776 1.00 95.44 171 MET A N 1
ATOM 1309 C CA . MET A 1 171 ? 23.511 -1.038 -27.722 1.00 95.44 171 MET A CA 1
ATOM 1310 C C . MET A 1 171 ? 24.891 -1.119 -28.382 1.00 95.44 171 MET A C 1
ATOM 1312 O O . MET A 1 171 ? 24.985 -1.024 -29.605 1.00 95.44 171 MET A O 1
ATOM 1316 N N . VAL A 1 172 ? 25.952 -1.337 -27.602 1.00 97.50 172 VAL A N 1
ATOM 1317 C CA . VAL A 1 172 ? 27.318 -1.474 -28.130 1.00 97.50 172 VAL A CA 1
ATOM 1318 C C . VAL A 1 172 ? 27.418 -2.675 -29.071 1.00 97.50 172 VAL A C 1
ATOM 1320 O O . VAL A 1 172 ? 27.957 -2.542 -30.169 1.00 97.50 172 VAL A O 1
ATOM 1323 N N . LEU A 1 173 ? 26.849 -3.825 -28.697 1.00 95.56 173 LEU A N 1
ATOM 1324 C CA . LEU A 1 173 ? 26.830 -5.019 -29.545 1.00 95.56 173 LEU A CA 1
ATOM 1325 C C . LEU A 1 173 ? 26.128 -4.760 -30.887 1.00 95.56 173 LEU A C 1
ATOM 1327 O O . LEU A 1 173 ? 26.643 -5.149 -31.935 1.00 95.56 173 LEU A O 1
ATOM 1331 N N . LEU A 1 174 ? 24.978 -4.078 -30.867 1.00 90.88 174 LEU A N 1
ATOM 1332 C CA . LEU A 1 174 ? 24.246 -3.715 -32.082 1.00 90.88 174 LEU A CA 1
ATOM 1333 C C . LEU A 1 174 ? 25.075 -2.806 -32.997 1.00 90.88 174 LEU A C 1
ATOM 1335 O O . LEU A 1 174 ? 25.092 -3.028 -34.207 1.00 90.88 174 LEU A O 1
ATOM 1339 N N . ILE A 1 175 ? 25.789 -1.825 -32.435 1.00 93.06 175 ILE A N 1
ATOM 1340 C CA . ILE A 1 175 ? 26.678 -0.936 -33.199 1.00 93.06 175 ILE A CA 1
ATOM 1341 C C . ILE A 1 175 ? 27.813 -1.737 -33.845 1.00 93.06 175 ILE A C 1
ATOM 1343 O O . ILE A 1 175 ? 28.072 -1.584 -35.037 1.00 93.06 175 ILE A O 1
ATOM 1347 N N . VAL A 1 176 ? 28.464 -2.623 -33.086 1.00 95.56 176 VAL A N 1
ATOM 1348 C CA . VAL A 1 176 ? 29.556 -3.466 -33.597 1.00 95.56 176 VAL A CA 1
ATOM 1349 C C . VAL A 1 176 ? 29.077 -4.343 -34.755 1.00 95.56 176 VAL A C 1
ATOM 1351 O O . VAL A 1 176 ? 29.727 -4.380 -35.797 1.00 95.56 176 VAL A O 1
ATOM 1354 N N . LEU A 1 177 ? 27.924 -5.003 -34.617 1.00 90.69 177 LEU A N 1
ATOM 1355 C CA . LEU A 1 177 ? 27.347 -5.826 -35.685 1.00 90.69 177 LEU A CA 1
ATOM 1356 C C . LEU A 1 177 ? 26.981 -4.999 -36.921 1.00 90.69 177 LEU A C 1
ATOM 1358 O O . LEU A 1 177 ? 27.267 -5.421 -38.040 1.00 90.69 177 LEU A O 1
ATOM 1362 N N . ALA A 1 178 ? 26.392 -3.817 -36.728 1.00 88.88 178 ALA A N 1
ATOM 1363 C CA . ALA A 1 178 ? 26.032 -2.921 -37.823 1.00 88.88 178 ALA A CA 1
ATOM 1364 C C . ALA A 1 178 ? 27.253 -2.464 -38.639 1.00 88.88 178 ALA A C 1
ATOM 1366 O O . ALA A 1 178 ? 27.129 -2.256 -39.843 1.00 88.88 178 ALA A O 1
ATOM 1367 N N . ILE A 1 179 ? 28.423 -2.336 -38.004 1.00 90.06 179 ILE A N 1
ATOM 1368 C CA . ILE A 1 179 ? 29.678 -1.965 -38.671 1.00 90.06 179 ILE A CA 1
ATOM 1369 C C . ILE A 1 179 ? 30.374 -3.186 -39.292 1.00 90.06 179 ILE A C 1
ATOM 1371 O O . ILE A 1 179 ? 30.885 -3.092 -40.406 1.00 90.06 179 ILE A O 1
ATOM 1375 N N . LEU A 1 180 ? 30.408 -4.331 -38.600 1.00 89.38 180 LEU A N 1
ATOM 1376 C CA . LEU A 1 180 ? 31.126 -5.522 -39.069 1.00 89.38 180 LEU A CA 1
ATOM 1377 C C . LEU A 1 180 ? 30.450 -6.209 -40.257 1.00 89.38 180 LEU A C 1
ATOM 1379 O O . LEU A 1 180 ? 31.154 -6.677 -41.148 1.00 89.38 180 LEU A O 1
ATOM 1383 N N . LEU A 1 181 ? 29.115 -6.275 -40.289 1.00 87.75 181 LEU A N 1
ATOM 1384 C CA . LEU A 1 181 ? 28.385 -6.956 -41.365 1.00 87.75 181 LEU A CA 1
ATOM 1385 C C . LEU A 1 181 ? 28.751 -6.418 -42.767 1.00 87.75 181 LEU A C 1
ATOM 1387 O O . LEU A 1 181 ? 29.192 -7.219 -43.591 1.00 87.75 181 LEU A O 1
ATOM 1391 N N . PRO A 1 182 ? 28.714 -5.095 -43.034 1.00 83.94 182 PRO A N 1
ATOM 1392 C CA . PRO A 1 182 ? 29.159 -4.546 -44.317 1.00 83.94 182 PRO A CA 1
ATOM 1393 C C . PRO A 1 182 ? 30.613 -4.883 -44.675 1.00 83.94 182 PRO A C 1
ATOM 1395 O O . PRO A 1 182 ? 30.928 -5.086 -45.844 1.00 83.94 182 PRO A O 1
ATOM 1398 N N . ILE A 1 183 ? 31.514 -4.945 -43.686 1.00 84.50 183 ILE A N 1
ATOM 1399 C CA . ILE A 1 183 ? 32.932 -5.267 -43.917 1.00 84.50 183 ILE A CA 1
ATOM 1400 C C . ILE A 1 183 ? 33.085 -6.721 -44.382 1.00 84.50 183 ILE A C 1
ATOM 1402 O O . ILE A 1 183 ? 33.866 -6.996 -45.296 1.00 84.50 183 ILE A O 1
ATOM 1406 N N . PHE A 1 184 ? 32.340 -7.652 -43.780 1.00 82.25 184 PHE A N 1
ATOM 1407 C CA . PHE A 1 184 ? 32.339 -9.053 -44.204 1.00 82.25 184 PHE A CA 1
ATOM 1408 C C . PHE A 1 184 ? 31.807 -9.221 -45.630 1.00 82.25 184 PHE A C 1
ATOM 1410 O O . PHE A 1 184 ? 32.425 -9.945 -46.412 1.00 82.25 184 PHE A O 1
ATOM 1417 N N . ASP A 1 185 ? 30.731 -8.513 -45.981 1.00 80.88 185 ASP A N 1
ATOM 1418 C CA . ASP A 1 185 ? 30.153 -8.543 -47.329 1.00 80.88 185 ASP A CA 1
ATOM 1419 C C . ASP A 1 185 ? 31.135 -7.991 -48.380 1.00 80.88 185 ASP A C 1
ATOM 1421 O O . ASP A 1 185 ? 31.300 -8.573 -49.454 1.00 80.88 185 ASP A O 1
ATOM 1425 N N . LEU A 1 186 ? 31.865 -6.916 -48.054 1.00 79.88 186 LEU A N 1
ATOM 1426 C CA . LEU A 1 186 ? 32.895 -6.349 -48.933 1.00 79.88 186 LEU A CA 1
ATOM 1427 C C . LEU A 1 186 ? 34.068 -7.311 -49.170 1.00 79.88 186 LEU A C 1
ATOM 1429 O O . LEU A 1 186 ? 34.557 -7.407 -50.291 1.00 79.88 186 LEU A O 1
ATOM 1433 N N . ASN A 1 187 ? 34.518 -8.045 -48.150 1.00 75.56 187 ASN A N 1
ATOM 1434 C CA . ASN A 1 187 ? 35.638 -8.983 -48.292 1.00 75.56 187 ASN A CA 1
ATOM 1435 C C . ASN A 1 187 ? 35.273 -10.208 -49.156 1.00 75.56 187 ASN A C 1
ATOM 1437 O O . ASN A 1 187 ? 36.127 -10.767 -49.839 1.00 75.56 187 ASN A O 1
ATOM 1441 N N . GLN A 1 188 ? 34.000 -10.617 -49.170 1.00 72.56 188 GLN A N 1
ATOM 1442 C CA . GLN A 1 188 ? 33.530 -11.704 -50.035 1.00 72.56 188 GLN A CA 1
ATOM 1443 C C . GLN A 1 188 ? 33.412 -11.292 -51.508 1.00 72.56 188 GLN A C 1
ATOM 1445 O O . GLN A 1 188 ? 33.582 -12.141 -52.373 1.00 72.56 188 GLN A O 1
ATOM 1450 N N . LEU A 1 189 ? 33.179 -10.007 -51.797 1.00 65.62 189 LEU A N 1
ATOM 1451 C CA . LEU A 1 189 ? 33.141 -9.460 -53.162 1.00 65.62 189 LEU A CA 1
ATOM 1452 C C . LEU A 1 189 ? 34.529 -9.300 -53.808 1.00 65.62 189 LEU A C 1
ATOM 1454 O O . LEU A 1 189 ? 34.617 -9.091 -55.014 1.00 65.62 189 LEU A O 1
ATOM 1458 N N . VAL A 1 190 ? 35.606 -9.356 -53.016 1.00 63.34 190 VAL A N 1
ATOM 1459 C CA . VAL A 1 190 ? 36.995 -9.152 -53.475 1.00 63.34 190 VAL A CA 1
ATOM 1460 C C . VAL A 1 190 ? 37.705 -10.481 -53.816 1.00 63.34 190 VAL A C 1
ATOM 1462 O O . VAL A 1 190 ? 38.849 -10.470 -54.267 1.00 63.34 190 VAL A O 1
ATOM 1465 N N . LYS A 1 191 ? 37.032 -11.630 -53.661 1.00 46.75 191 LYS A N 1
ATOM 1466 C CA . LYS A 1 191 ? 37.466 -12.936 -54.192 1.00 46.75 191 LYS A CA 1
ATOM 1467 C C . LYS A 1 191 ? 36.725 -13.280 -55.475 1.00 46.75 191 LYS A C 1
ATOM 1469 O O . LYS A 1 191 ? 37.379 -13.892 -56.346 1.00 46.75 191 LYS A O 1
#

Radius of gyration: 25.73 Å; Cα contacts (8 Å, |Δi|>4): 170; chains: 1; bounding box: 59×25×79 Å

Nearest PDB structures (foldseek):
  3c1q-assembly1_A  TM=8.981E-01  e=2.696E-04  unclassified
  2vmb-assembly2_B  TM=8.382E-01  e=1.490E-04  Vibrio cholerae
  2whn-assembly1_A  TM=9.178E-01  e=6.557E-04  Thermus thermophilus HB8
  2whn-assembly2_B  TM=9.197E-01  e=1.676E-03  Thermus thermophilus HB8
  3jc8-assembly1_Ca  TM=5.645E-01  e=3.451E-04  Myxococcus xanthus DK 1622

Mean predicted aligned error: 7.54 Å

pLDDT: mean 90.22, std 9.23, range [46.75, 97.5]

Sequence (191 aa):
IGLSDVIREYGLIFIVLLAFAVFIVTSLLKKPGPRQQYHRLLLKLPLIGSLVRGFNSSRFARTFSILTASGVPVLEGLRISSSVISNIPMRSAVEDAATMVKEGASIHTALERSGYFPPMTIQLIASGENSGRLEEMLERAADSQEREMESTVATLVGLFEPFMILFMGVMVLLIVLAILLPIFDLNQLVK

Foldseek 3Di:
DDPVVCCVPCVVVVVVVVVVVVVVLVVQCVDPVVVLVVLVVLCVDVLSNLLLLLVLLLQLLVQLLVCVVVVNPNLVSLLVSLVRRPRPLLSVLSVQLSVVVVVPDQSLVSNVVSVSHDPQSSVLCVVCRVVVNNNVSSVVSSVVSVVVNVVSVVVVVVVVVVVVVVVVVVVVVVVVCVVVVVVVVVVVVVD